Protein AF-A0A1F2QJX9-F1 (afdb_monomer_lite)

Secondary structure (DSSP, 8-state):
-------HHHHHHHHHTT-HHHHHHHHHHHHHHHHHHHHHH-HHHHHTTHHHHHHHHHHSTT-HHHHT---SSHHHHHHHHHHHHHHHHHHHH----SSPPPHHHHHHHHHTS-HHHHHHHHHHHTT--HHHHHHHH---HHHHHHHHHHHHHHHHHHHGGGG-S-HHHHHHHHHHHHHHTT--TTSPPHHHHHHHHTT-S-HHHHHHHHHHHTT-HHHHHHHHHHHHHHHHHHHSPPPPHHHHHHHHHHTTPPPPPP------HHHHHS--

Foldseek 3Di:
DPLPPDFPVNLLVCLLVVPLSSLLVCCQQQVLLLLVLCCLQPVPVVVVVLSLVLSLLVSDHVRPLNVVDPDDHDLLSLLSVVVSSLVSSLVSVDDAPPDADALVLLVVLLLVDDLLLSLLLLVVLSVDQLVRVCVQSVDDSVVSVVSNVSSLVSSCVSCPPVSPDDNSVRHSSVHVVNLLVPDDPLADDSVLLVCQVVVNDDPVSNVVLSVCCSPRVSNSNSNSVSSVSVVCSVPPHTDDPVSSQVSSVSSVRDDDDPPDPPPPPVVVVVPD

pLDDT: mean 87.44, std 11.3, range [37.97, 97.69]

Sequence (272 aa):
MTEGVFSFHRMQQACRADEPAAWRHFIKNYAPLAKQLLRHYFPEQEQRGLLAQIFREARADQARLWRSFAGTNEKEFVLHFCYFLLAQGRAARGGSPETPLTPENFWAVLQEFPPLQREMLTLIFHRYSPEELSAFLQFEPETIVAIVAQAREKLAAQLGSAAGGDLERRDHDALFAAVEKQRGEACVPDKTYVRFVDGQLTWREREEVERHLENCFYCLNRFAEFREVAHFFHVLPPADDAAVAELAAALGLPGQKPRAKKLPWWQRLLGG

Structure (mmCIF, N/CA/C/O backbone):
data_AF-A0A1F2QJX9-F1
#
_entry.id   AF-A0A1F2QJX9-F1
#
loop_
_atom_site.group_PDB
_atom_site.id
_atom_site.type_symbol
_atom_site.label_atom_id
_atom_site.label_alt_id
_atom_site.label_comp_id
_atom_site.label_asym_id
_atom_site.label_entity_id
_atom_site.label_seq_id
_atom_site.pdbx_PDB_ins_code
_atom_site.Cartn_x
_atom_site.Cartn_y
_atom_site.Cartn_z
_atom_site.occupancy
_atom_site.B_iso_or_equiv
_atom_site.auth_seq_id
_atom_site.auth_comp_id
_atom_site.auth_asym_id
_atom_site.auth_atom_id
_atom_site.pdbx_PDB_model_num
ATOM 1 N N . MET A 1 1 ? 17.948 7.324 -28.810 1.00 37.97 1 MET A N 1
ATOM 2 C CA . MET A 1 1 ? 16.482 7.180 -28.777 1.00 37.97 1 MET A CA 1
ATOM 3 C C . MET A 1 1 ? 15.979 8.225 -27.805 1.00 37.97 1 MET A C 1
ATOM 5 O O . MET A 1 1 ? 16.538 8.316 -26.721 1.00 37.97 1 MET A O 1
ATOM 9 N N . THR A 1 2 ? 15.087 9.113 -28.237 1.00 38.44 2 THR A N 1
ATOM 10 C CA . THR A 1 2 ? 14.368 10.033 -27.343 1.00 38.44 2 THR A CA 1
ATOM 11 C C . THR A 1 2 ? 13.781 9.218 -26.192 1.00 38.44 2 THR A C 1
ATOM 13 O O . THR A 1 2 ? 13.232 8.153 -26.467 1.00 38.44 2 THR A O 1
ATOM 16 N N . GLU A 1 3 ? 13.915 9.666 -24.938 1.00 49.91 3 GLU A N 1
ATOM 17 C CA . GLU A 1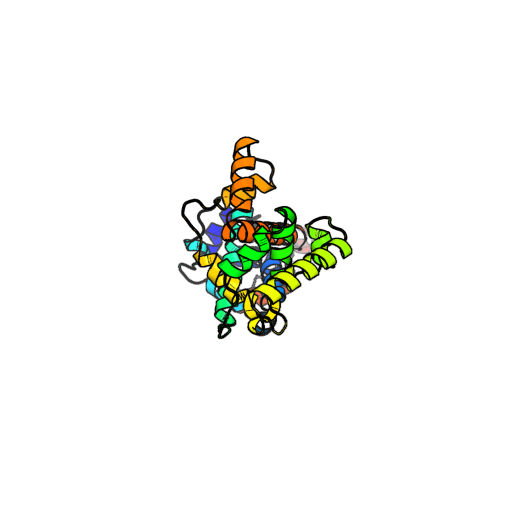 3 ? 12.980 9.233 -23.893 1.00 49.91 3 GLU A CA 1
ATOM 18 C C . GLU A 1 3 ? 11.602 9.613 -24.433 1.00 49.91 3 GLU A C 1
ATOM 20 O O . GLU A 1 3 ? 11.226 10.783 -24.451 1.00 49.91 3 GLU A O 1
ATOM 25 N N . GLY A 1 4 ? 10.925 8.657 -25.068 1.00 57.09 4 GLY A N 1
ATOM 26 C CA . GLY A 1 4 ? 9.557 8.862 -25.487 1.00 57.09 4 GLY A CA 1
ATOM 27 C C . GLY A 1 4 ? 8.787 9.137 -24.213 1.00 57.09 4 GLY A C 1
ATOM 28 O O . GLY A 1 4 ? 8.949 8.402 -23.241 1.00 57.09 4 GLY A O 1
ATOM 29 N N . VAL A 1 5 ? 7.988 10.199 -24.202 1.00 68.81 5 VAL A N 1
ATOM 30 C CA . VAL A 1 5 ? 6.986 10.367 -23.155 1.00 68.81 5 VAL A CA 1
ATOM 31 C C . VAL A 1 5 ? 6.127 9.105 -23.208 1.00 68.81 5 VAL A C 1
ATOM 33 O O . VAL A 1 5 ? 5.413 8.866 -24.188 1.00 68.81 5 VAL A O 1
ATOM 36 N N . PHE A 1 6 ? 6.293 8.229 -22.223 1.00 79.94 6 PHE A N 1
ATOM 37 C CA . PHE A 1 6 ? 5.434 7.075 -22.073 1.00 79.94 6 PHE A CA 1
ATOM 38 C C . PHE A 1 6 ? 4.169 7.571 -21.385 1.00 79.94 6 PHE A C 1
ATOM 40 O O . PHE A 1 6 ? 4.221 8.082 -20.273 1.00 79.94 6 PHE A O 1
ATOM 47 N N . SER A 1 7 ? 3.024 7.424 -22.047 1.00 87.88 7 SER A N 1
ATOM 48 C CA . SER A 1 7 ? 1.780 7.348 -21.291 1.00 87.88 7 SER A CA 1
ATOM 49 C C . SER A 1 7 ? 1.800 6.068 -20.454 1.00 87.88 7 SER A C 1
ATOM 51 O O . SER A 1 7 ? 2.437 5.086 -20.851 1.00 87.88 7 SER A O 1
ATOM 53 N N . PHE A 1 8 ? 1.068 6.047 -19.340 1.00 89.75 8 PHE A N 1
ATOM 54 C CA . PHE A 1 8 ? 0.946 4.863 -18.486 1.00 89.75 8 PHE A CA 1
ATOM 55 C C . PHE A 1 8 ? 0.612 3.588 -19.290 1.00 89.75 8 PHE A C 1
ATOM 57 O O . PHE A 1 8 ? 1.323 2.587 -19.212 1.00 89.75 8 PHE A O 1
ATOM 64 N N . HIS A 1 9 ? -0.399 3.655 -20.162 1.00 89.44 9 HIS A N 1
ATOM 65 C CA . HIS A 1 9 ? -0.801 2.521 -21.001 1.00 89.44 9 HIS A CA 1
ATOM 66 C C . HIS A 1 9 ? 0.326 2.044 -21.932 1.00 89.44 9 HIS A C 1
ATOM 68 O O . HIS A 1 9 ? 0.562 0.843 -22.074 1.00 89.44 9 HIS A O 1
ATOM 74 N N . ARG A 1 10 ? 1.067 2.978 -22.546 1.00 91.81 10 ARG A N 1
ATOM 75 C CA . ARG A 1 10 ? 2.203 2.633 -23.409 1.00 91.81 10 ARG A CA 1
ATOM 76 C C . ARG A 1 10 ? 3.340 2.007 -22.605 1.00 91.81 10 ARG A C 1
ATOM 78 O O . ARG A 1 10 ? 3.931 1.038 -23.070 1.00 91.81 10 ARG A O 1
ATOM 85 N N . MET A 1 11 ? 3.639 2.538 -21.418 1.00 93.12 11 MET A N 1
ATOM 86 C CA . MET A 1 11 ? 4.637 1.961 -20.515 1.00 93.12 11 MET A CA 1
ATOM 87 C C . MET A 1 11 ? 4.266 0.520 -20.159 1.00 93.12 11 MET A C 1
ATOM 89 O O . MET A 1 11 ? 5.107 -0.364 -20.286 1.00 93.12 11 MET A O 1
ATOM 93 N N . GLN A 1 12 ? 3.017 0.273 -19.757 1.00 91.38 12 GLN A N 1
ATOM 94 C CA . GLN A 1 12 ? 2.541 -1.058 -19.380 1.00 91.38 12 GLN A CA 1
ATOM 95 C C . GLN A 1 12 ? 2.691 -2.059 -20.532 1.00 91.38 12 GLN A C 1
ATOM 97 O O . GLN A 1 12 ? 3.227 -3.149 -20.332 1.00 91.38 12 GLN A O 1
ATOM 102 N N . GLN A 1 13 ? 2.236 -1.701 -21.737 1.00 90.88 13 GLN A N 1
ATOM 103 C CA . GLN A 1 13 ? 2.369 -2.566 -22.913 1.00 90.88 13 GLN A CA 1
ATOM 104 C C . GLN A 1 13 ? 3.837 -2.863 -23.239 1.00 90.88 13 GLN A C 1
ATOM 106 O O . GLN A 1 13 ? 4.194 -4.019 -23.451 1.00 90.88 13 GLN A O 1
ATOM 111 N N . ALA A 1 14 ? 4.697 -1.845 -23.212 1.00 92.94 14 ALA A N 1
ATOM 112 C CA . ALA A 1 14 ? 6.113 -1.991 -23.528 1.00 92.94 14 ALA A CA 1
ATOM 113 C C . ALA A 1 14 ? 6.897 -2.763 -22.445 1.00 92.94 14 ALA A C 1
ATOM 115 O O . ALA A 1 14 ? 7.787 -3.537 -22.782 1.00 92.94 14 ALA A O 1
ATOM 116 N N . CYS A 1 15 ? 6.544 -2.641 -21.157 1.00 92.94 15 CYS A N 1
ATOM 117 C CA . CYS A 1 15 ? 7.127 -3.475 -20.093 1.00 92.94 15 CYS A CA 1
ATOM 118 C C . CYS A 1 15 ? 6.756 -4.953 -20.274 1.00 92.94 15 CYS A C 1
ATOM 120 O O . CYS A 1 15 ? 7.602 -5.821 -20.083 1.00 92.94 15 CYS A O 1
ATOM 122 N N . ARG A 1 16 ? 5.516 -5.250 -20.695 1.00 91.00 16 ARG A N 1
ATOM 123 C CA . ARG A 1 16 ? 5.079 -6.624 -21.013 1.00 91.00 16 ARG A CA 1
ATOM 124 C C . ARG A 1 16 ? 5.776 -7.206 -22.242 1.00 91.00 16 ARG A C 1
ATOM 126 O O . ARG A 1 16 ? 5.955 -8.414 -22.307 1.00 91.00 16 ARG A O 1
ATOM 133 N N . ALA A 1 17 ? 6.161 -6.360 -23.194 1.00 91.75 17 ALA A N 1
ATOM 134 C CA . ALA A 1 17 ? 6.979 -6.740 -24.346 1.00 91.75 17 ALA A CA 1
ATOM 135 C C . ALA A 1 17 ? 8.490 -6.765 -24.030 1.00 91.75 17 ALA A C 1
ATOM 137 O O . ALA A 1 17 ? 9.309 -6.911 -24.934 1.00 91.75 17 ALA A O 1
ATOM 138 N N . ASP A 1 18 ? 8.851 -6.603 -22.755 1.00 92.31 18 ASP A N 1
ATOM 139 C CA . ASP A 1 18 ? 10.216 -6.574 -22.241 1.00 92.31 18 ASP A CA 1
ATOM 140 C C . ASP A 1 18 ? 11.125 -5.488 -22.854 1.00 92.31 18 ASP A C 1
ATOM 142 O O . ASP A 1 18 ? 12.336 -5.653 -23.006 1.00 92.31 18 ASP A O 1
ATOM 146 N N . GLU A 1 19 ? 10.560 -4.326 -23.196 1.00 93.06 19 GLU A N 1
ATOM 147 C CA . GLU A 1 19 ? 11.333 -3.218 -23.756 1.00 93.06 19 GLU A CA 1
ATOM 148 C C . GLU A 1 19 ? 12.214 -2.535 -22.687 1.00 93.06 19 GLU A C 1
ATOM 150 O O . GLU A 1 19 ? 11.694 -1.955 -21.724 1.00 93.06 19 GLU A O 1
ATOM 155 N N . PRO A 1 20 ? 13.552 -2.461 -22.866 1.00 93.19 20 PRO A N 1
ATOM 156 C CA . PRO A 1 20 ? 14.442 -1.887 -21.853 1.00 93.19 20 PRO A CA 1
ATOM 157 C C . PRO A 1 20 ? 14.164 -0.417 -21.517 1.00 93.19 20 PRO A C 1
ATOM 159 O O . PRO A 1 20 ? 14.372 0.016 -20.385 1.00 93.19 20 PRO A O 1
ATOM 162 N N . ALA A 1 21 ? 13.713 0.373 -22.495 1.00 92.19 21 ALA A N 1
ATOM 163 C CA . ALA A 1 21 ? 13.388 1.782 -22.280 1.00 92.19 21 ALA A CA 1
ATOM 164 C C . ALA A 1 21 ? 12.147 1.956 -21.390 1.00 92.19 21 ALA A C 1
ATOM 166 O O . ALA A 1 21 ? 12.127 2.859 -20.554 1.00 92.19 21 ALA A O 1
ATOM 167 N N . ALA A 1 22 ? 11.152 1.078 -21.536 1.00 93.88 22 ALA A N 1
ATOM 168 C CA . ALA A 1 22 ? 9.950 1.094 -20.713 1.00 93.88 22 ALA A CA 1
ATOM 169 C C . ALA A 1 22 ? 10.259 0.663 -19.278 1.00 93.88 22 ALA A C 1
ATOM 171 O O . ALA A 1 22 ? 9.836 1.339 -18.348 1.00 93.88 22 ALA A O 1
ATOM 172 N N . TRP A 1 23 ? 11.091 -0.365 -19.088 1.00 95.56 23 TRP A N 1
ATOM 173 C CA . TRP A 1 23 ? 11.549 -0.763 -17.754 1.00 95.56 23 TRP A CA 1
ATOM 174 C C . TRP A 1 23 ? 12.330 0.335 -17.035 1.00 95.56 23 TRP A C 1
ATOM 176 O O . TRP A 1 23 ? 12.116 0.562 -15.848 1.00 95.56 23 TRP A O 1
ATOM 186 N N . ARG A 1 24 ? 13.202 1.064 -17.741 1.00 95.44 24 ARG A N 1
ATOM 187 C CA . ARG A 1 24 ? 13.898 2.228 -17.166 1.00 95.44 24 ARG A CA 1
ATOM 188 C C . ARG A 1 24 ? 12.920 3.326 -16.762 1.00 95.44 24 ARG A C 1
ATOM 190 O O . ARG A 1 24 ? 13.078 3.904 -15.694 1.00 95.44 24 ARG A O 1
ATOM 197 N N . HIS A 1 25 ? 11.901 3.581 -17.582 1.00 94.94 25 HIS A N 1
ATOM 198 C CA . HIS A 1 25 ? 10.839 4.527 -17.248 1.00 94.94 25 HIS A CA 1
ATOM 199 C C . HIS A 1 25 ? 10.007 4.057 -16.042 1.00 94.94 25 HIS A C 1
ATOM 201 O O . HIS A 1 25 ? 9.715 4.848 -15.152 1.00 94.94 25 HIS A O 1
ATOM 207 N N . PHE A 1 26 ? 9.681 2.767 -15.965 1.00 96.12 26 PHE A N 1
ATOM 208 C CA . PHE A 1 26 ? 8.966 2.182 -14.835 1.00 96.12 26 PHE A CA 1
ATOM 209 C C . PHE A 1 26 ? 9.784 2.280 -13.539 1.00 96.12 26 PHE A C 1
ATOM 211 O O . PHE A 1 26 ? 9.290 2.762 -12.526 1.00 96.12 26 PHE A O 1
ATOM 218 N N . ILE A 1 27 ? 11.073 1.933 -13.579 1.00 97.12 27 ILE A N 1
ATOM 219 C CA . ILE A 1 27 ? 11.991 2.129 -12.450 1.00 97.12 27 ILE A CA 1
ATOM 220 C C . ILE A 1 27 ? 12.007 3.599 -12.023 1.00 97.12 27 ILE A C 1
ATOM 222 O O . ILE A 1 27 ? 11.808 3.897 -10.849 1.00 97.12 27 ILE A O 1
ATOM 226 N N . LYS A 1 28 ? 12.191 4.518 -12.975 1.00 96.50 28 LYS A N 1
ATOM 227 C CA . LYS A 1 28 ? 12.290 5.954 -12.702 1.00 96.50 28 LYS A CA 1
ATOM 228 C C . LYS A 1 28 ? 11.086 6.490 -11.930 1.00 96.50 28 LYS A C 1
ATOM 230 O O . LYS A 1 28 ? 11.273 7.241 -10.982 1.00 96.50 28 LYS A O 1
ATOM 235 N N . ASN A 1 29 ? 9.873 6.091 -12.300 1.00 95.62 29 ASN A N 1
ATOM 236 C CA . ASN A 1 29 ? 8.661 6.673 -11.721 1.00 95.62 29 ASN A CA 1
ATOM 237 C C . ASN A 1 29 ? 8.080 5.876 -10.541 1.00 95.62 29 ASN A C 1
ATOM 239 O O . ASN A 1 29 ? 7.419 6.463 -9.695 1.00 95.62 29 ASN A O 1
ATOM 243 N N . TYR A 1 30 ? 8.336 4.566 -10.441 1.00 96.62 30 TYR A N 1
ATOM 244 C CA . TYR A 1 30 ? 7.679 3.708 -9.441 1.00 96.62 30 TYR A CA 1
ATOM 245 C C . TYR A 1 30 ? 8.635 3.129 -8.391 1.00 96.62 30 TYR A C 1
ATOM 247 O O . TYR A 1 30 ? 8.190 2.744 -7.308 1.00 96.62 30 TYR A O 1
ATOM 255 N N . ALA A 1 31 ? 9.949 3.089 -8.649 1.00 97.06 31 ALA A N 1
ATOM 256 C CA . ALA A 1 31 ? 10.914 2.637 -7.645 1.00 97.06 31 ALA A CA 1
ATOM 257 C C . ALA A 1 31 ? 10.988 3.539 -6.398 1.00 97.06 31 ALA A C 1
ATOM 259 O O . ALA A 1 31 ? 11.156 2.972 -5.320 1.00 97.06 31 ALA A O 1
ATOM 260 N N . PRO A 1 32 ? 10.836 4.883 -6.471 1.00 97.56 32 PRO A N 1
ATOM 261 C CA . PRO A 1 32 ? 10.808 5.726 -5.272 1.00 97.56 32 PRO A CA 1
ATOM 262 C C . PRO A 1 32 ? 9.696 5.329 -4.300 1.00 97.56 32 PRO A C 1
ATOM 264 O O . PRO A 1 32 ? 9.972 5.084 -3.127 1.00 97.56 32 PRO A O 1
ATOM 267 N N . LEU A 1 33 ? 8.466 5.170 -4.804 1.00 96.25 33 LEU A N 1
ATOM 268 C CA . LEU A 1 33 ? 7.329 4.700 -4.012 1.00 96.25 33 LEU A CA 1
ATOM 269 C C . LEU A 1 33 ? 7.591 3.305 -3.440 1.00 96.25 33 LEU A C 1
ATOM 271 O O . LEU A 1 33 ? 7.413 3.084 -2.245 1.00 96.25 33 LEU A O 1
ATOM 275 N N . ALA A 1 34 ? 8.063 2.371 -4.273 1.00 97.00 34 ALA A N 1
ATOM 276 C CA . ALA A 1 34 ? 8.364 1.021 -3.812 1.00 97.00 34 ALA A CA 1
ATOM 277 C C . ALA A 1 34 ? 9.403 1.020 -2.688 1.00 97.00 34 ALA A C 1
ATOM 279 O O . ALA A 1 34 ? 9.223 0.363 -1.669 1.00 97.00 34 ALA A O 1
ATOM 280 N N . LYS A 1 35 ? 10.473 1.797 -2.847 1.00 96.69 35 LYS A N 1
ATOM 281 C CA . LYS A 1 35 ? 11.536 1.926 -1.855 1.00 96.69 35 LYS A CA 1
ATOM 282 C C . LYS A 1 35 ? 11.029 2.547 -0.554 1.00 96.69 35 LYS A C 1
ATOM 284 O O . LYS A 1 35 ? 11.381 2.046 0.509 1.00 96.69 35 LYS A O 1
ATOM 289 N N . GLN A 1 36 ? 10.187 3.579 -0.630 1.00 95.25 36 GLN A N 1
ATOM 290 C CA . GLN A 1 36 ? 9.565 4.204 0.540 1.00 95.25 36 GLN A CA 1
ATOM 291 C C . GLN A 1 36 ? 8.731 3.192 1.337 1.00 95.25 36 GLN A C 1
ATOM 293 O O . GLN A 1 36 ? 8.981 2.990 2.523 1.00 95.25 36 GLN A O 1
ATOM 298 N N . LEU A 1 37 ? 7.811 2.485 0.673 1.00 94.25 37 LEU A N 1
ATOM 299 C CA . LEU A 1 37 ? 6.938 1.506 1.331 1.00 94.25 37 LEU A CA 1
ATOM 300 C C . LEU A 1 37 ? 7.724 0.315 1.891 1.00 94.25 37 LEU A C 1
ATOM 302 O O . LEU A 1 37 ? 7.461 -0.143 2.999 1.00 94.25 37 LEU A O 1
ATOM 306 N N . LEU A 1 38 ? 8.720 -0.188 1.157 1.00 95.12 38 LEU A N 1
ATOM 307 C CA . LEU A 1 38 ? 9.541 -1.304 1.630 1.00 95.12 38 LEU A CA 1
ATOM 308 C C . LEU A 1 38 ? 10.404 -0.916 2.833 1.00 95.12 38 LEU A C 1
ATOM 310 O O . LEU A 1 38 ? 10.563 -1.734 3.730 1.00 95.12 38 LEU A O 1
ATOM 314 N N . ARG A 1 39 ? 10.924 0.313 2.899 1.00 94.69 39 ARG A N 1
ATOM 315 C CA . ARG A 1 39 ? 11.654 0.800 4.081 1.00 94.69 39 ARG A CA 1
ATOM 316 C C . ARG A 1 39 ? 10.758 0.929 5.302 1.00 94.69 39 ARG A C 1
ATOM 318 O O . ARG A 1 39 ? 11.203 0.613 6.399 1.00 94.69 39 ARG A O 1
ATOM 325 N N . HIS A 1 40 ? 9.517 1.356 5.096 1.00 92.31 40 HIS A N 1
ATOM 326 C CA . HIS A 1 40 ? 8.530 1.501 6.159 1.00 92.31 40 HIS A CA 1
ATOM 327 C C . HIS A 1 40 ? 8.075 0.143 6.705 1.00 92.31 40 HIS A C 1
ATOM 329 O O . HIS A 1 40 ? 8.243 -0.180 7.882 1.00 92.31 40 HIS A O 1
ATOM 335 N N . TYR A 1 41 ? 7.566 -0.718 5.825 1.00 89.94 41 TYR A N 1
ATOM 336 C CA . TYR A 1 41 ? 6.952 -1.975 6.239 1.00 89.94 41 TYR A CA 1
ATOM 337 C C . TYR A 1 41 ? 7.948 -3.125 6.405 1.00 89.94 41 TYR A C 1
ATOM 339 O O . TYR A 1 41 ? 7.714 -3.999 7.247 1.00 89.94 41 TYR A O 1
ATOM 347 N N . PHE A 1 42 ? 9.050 -3.136 5.643 1.00 92.12 42 PHE A N 1
ATOM 348 C CA . PHE A 1 42 ? 10.017 -4.241 5.515 1.00 92.12 42 PHE A CA 1
ATOM 349 C C . PHE A 1 42 ? 11.496 -3.800 5.548 1.00 92.12 42 PHE A C 1
ATOM 351 O O . PHE A 1 42 ? 12.268 -4.219 4.681 1.00 92.12 42 PHE A O 1
ATOM 358 N N . PRO A 1 43 ? 11.932 -2.997 6.542 1.00 93.00 43 PRO A N 1
ATOM 359 C CA . PRO A 1 43 ? 13.256 -2.364 6.534 1.00 93.00 43 PRO A CA 1
ATOM 360 C C . PRO A 1 43 ? 14.413 -3.364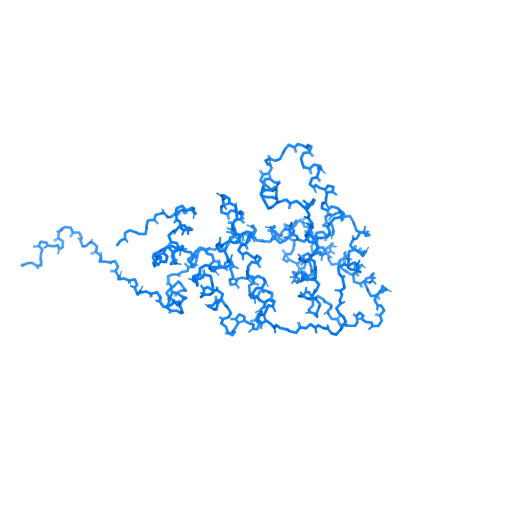 6.416 1.00 93.00 43 PRO A C 1
ATOM 362 O O . PRO A 1 43 ? 15.338 -3.160 5.635 1.00 93.00 43 PRO A O 1
ATOM 365 N N . GLU A 1 44 ? 14.355 -4.482 7.144 1.00 92.44 44 GLU A N 1
ATOM 366 C CA . GLU A 1 44 ? 15.397 -5.515 7.091 1.00 92.44 44 GLU A CA 1
ATOM 367 C C . GLU A 1 44 ? 15.465 -6.208 5.724 1.00 92.44 44 GLU A C 1
ATOM 369 O O . GLU A 1 44 ? 16.544 -6.543 5.238 1.00 92.44 44 GLU A O 1
ATOM 374 N N . GLN A 1 45 ? 14.313 -6.441 5.092 1.00 95.06 45 GLN A N 1
ATOM 375 C CA . GLN A 1 45 ? 14.243 -7.076 3.780 1.00 95.06 45 GLN A CA 1
ATOM 376 C C . GLN A 1 45 ? 14.682 -6.098 2.681 1.00 95.06 45 GLN A C 1
ATOM 378 O O . GLN A 1 45 ? 15.387 -6.499 1.755 1.00 95.06 45 GLN A O 1
ATOM 383 N N . GLU A 1 46 ? 14.325 -4.814 2.790 1.00 95.50 46 GLU A N 1
ATOM 384 C CA . GLU A 1 46 ? 14.791 -3.769 1.870 1.00 95.50 46 GLU A CA 1
ATOM 385 C C . GLU A 1 46 ? 16.319 -3.670 1.879 1.00 95.50 46 GLU A C 1
ATOM 387 O O . GLU A 1 46 ? 16.926 -3.731 0.808 1.00 95.50 46 GLU A O 1
ATOM 392 N N . GLN A 1 47 ? 16.942 -3.683 3.063 1.00 94.25 47 GLN A N 1
ATOM 393 C CA . GLN A 1 47 ? 18.403 -3.713 3.218 1.00 94.25 47 GLN A CA 1
ATOM 394 C C . GLN A 1 47 ? 19.054 -4.955 2.588 1.00 94.25 47 GLN A C 1
ATOM 396 O O . GLN A 1 47 ? 20.186 -4.889 2.114 1.00 94.25 47 GLN A O 1
ATOM 401 N N . ARG A 1 48 ? 18.341 -6.088 2.541 1.00 94.94 48 ARG A N 1
ATOM 402 C CA . ARG A 1 48 ? 18.789 -7.332 1.885 1.00 94.94 48 ARG A CA 1
ATOM 403 C C . ARG A 1 48 ? 18.528 -7.358 0.373 1.00 94.94 48 ARG A C 1
ATOM 405 O O . ARG A 1 48 ? 18.759 -8.383 -0.265 1.00 94.94 48 ARG A O 1
ATOM 412 N N . GLY A 1 49 ? 18.063 -6.256 -0.217 1.00 95.38 49 GLY A N 1
ATOM 413 C CA . GLY A 1 49 ? 17.868 -6.130 -1.663 1.00 95.38 49 GLY A CA 1
ATOM 414 C C . GLY A 1 49 ? 16.485 -6.553 -2.168 1.00 95.38 49 GLY A C 1
ATOM 415 O O . GLY A 1 49 ? 16.339 -6.852 -3.358 1.00 95.38 49 GLY A O 1
ATOM 416 N N . LEU A 1 50 ? 15.458 -6.549 -1.305 1.00 96.81 50 LEU A N 1
ATOM 417 C CA . LEU A 1 50 ? 14.084 -6.915 -1.680 1.00 96.81 50 LEU A CA 1
ATOM 418 C C . LEU A 1 50 ? 13.547 -6.093 -2.864 1.00 96.81 50 LEU A C 1
ATOM 420 O O . LEU A 1 50 ? 12.857 -6.638 -3.722 1.00 96.81 50 LEU A O 1
ATOM 424 N N . LEU A 1 51 ? 13.910 -4.810 -2.976 1.00 97.69 51 LEU A N 1
ATOM 425 C CA . LEU A 1 51 ? 13.489 -3.965 -4.100 1.00 97.69 51 LEU A CA 1
ATOM 426 C C . LEU A 1 51 ? 13.905 -4.565 -5.456 1.00 97.69 51 LEU A C 1
ATOM 428 O O . LEU A 1 51 ? 13.080 -4.716 -6.356 1.00 97.69 51 LEU A O 1
ATOM 432 N N . ALA A 1 52 ? 15.172 -4.962 -5.597 1.00 97.12 52 ALA A N 1
ATOM 433 C CA . ALA A 1 52 ? 15.676 -5.559 -6.831 1.00 97.12 52 ALA A CA 1
ATOM 434 C C . ALA A 1 52 ? 15.066 -6.940 -7.099 1.00 97.12 52 ALA A C 1
ATOM 436 O O . ALA A 1 52 ? 14.844 -7.304 -8.253 1.00 97.12 52 ALA A O 1
ATOM 437 N N . GLN A 1 53 ? 14.778 -7.717 -6.053 1.00 96.31 53 GLN A N 1
ATOM 438 C CA . GLN A 1 53 ? 14.048 -8.975 -6.196 1.00 96.31 53 GLN A CA 1
ATOM 439 C C . GLN A 1 53 ? 12.639 -8.748 -6.758 1.00 96.31 53 GLN A C 1
ATOM 441 O O . GLN A 1 53 ? 12.288 -9.344 -7.772 1.00 96.31 53 GLN A O 1
ATOM 446 N N . ILE A 1 54 ? 11.869 -7.841 -6.160 1.00 96.69 54 ILE A N 1
ATOM 447 C CA . ILE A 1 54 ? 10.501 -7.522 -6.579 1.00 96.69 54 ILE A CA 1
ATOM 448 C C . ILE A 1 54 ? 10.456 -7.064 -8.036 1.00 96.69 54 ILE A C 1
ATOM 450 O O . ILE A 1 54 ? 9.601 -7.510 -8.797 1.00 96.69 54 ILE A O 1
ATOM 454 N N . PHE A 1 55 ? 11.377 -6.194 -8.456 1.00 97.12 55 PHE A N 1
ATOM 455 C CA . PHE A 1 55 ? 11.413 -5.727 -9.843 1.00 97.12 55 PHE A CA 1
ATOM 456 C C . PHE A 1 55 ? 11.835 -6.829 -10.830 1.00 97.12 55 PHE A C 1
ATOM 458 O O . PHE A 1 55 ? 11.338 -6.851 -11.957 1.00 97.12 55 PHE A O 1
ATOM 465 N N . ARG A 1 56 ? 12.686 -7.783 -10.422 1.00 95.06 56 ARG A N 1
ATOM 466 C CA . ARG A 1 56 ? 12.961 -8.991 -11.224 1.00 95.06 56 ARG A CA 1
ATOM 467 C C . ARG A 1 56 ? 11.717 -9.864 -11.366 1.00 95.06 56 ARG A C 1
ATOM 469 O O . ARG A 1 56 ? 11.419 -10.313 -12.467 1.00 95.06 56 ARG A O 1
ATOM 476 N N . GLU A 1 57 ? 10.965 -10.058 -10.288 1.00 93.75 57 GLU A N 1
ATOM 477 C CA . GLU A 1 57 ? 9.709 -10.813 -10.320 1.00 93.75 57 GLU A CA 1
ATOM 478 C C . GLU A 1 57 ? 8.622 -10.108 -11.137 1.00 93.75 57 GLU A C 1
ATOM 480 O O . GLU A 1 57 ? 7.870 -10.765 -11.849 1.00 93.75 57 GLU A O 1
ATOM 485 N N . ALA A 1 58 ? 8.563 -8.774 -11.097 1.00 94.25 58 ALA A N 1
ATOM 486 C CA . ALA A 1 58 ? 7.683 -7.981 -11.950 1.00 94.25 58 ALA A CA 1
ATOM 487 C C . ALA A 1 58 ? 8.040 -8.115 -13.440 1.00 94.25 58 ALA A C 1
ATOM 489 O O . ALA A 1 58 ? 7.156 -8.006 -14.287 1.00 94.25 58 ALA A O 1
ATOM 490 N N . ARG A 1 59 ? 9.319 -8.338 -13.767 1.00 93.75 59 ARG A N 1
ATOM 491 C CA . ARG A 1 59 ? 9.813 -8.522 -15.140 1.00 93.75 59 ARG A CA 1
ATOM 492 C C . ARG A 1 59 ? 9.685 -9.952 -15.661 1.00 93.75 59 ARG A C 1
ATOM 494 O O . ARG A 1 59 ? 9.745 -10.151 -16.870 1.00 93.75 59 ARG A O 1
ATOM 501 N N . ALA A 1 60 ? 9.512 -10.934 -14.780 1.00 89.38 60 ALA A N 1
ATOM 502 C CA . ALA A 1 60 ? 9.359 -12.327 -15.181 1.00 89.38 60 ALA A CA 1
ATOM 503 C C . ALA A 1 60 ? 8.194 -12.512 -16.171 1.00 89.38 60 ALA A C 1
ATOM 505 O O . ALA A 1 60 ? 7.203 -11.773 -16.136 1.00 89.38 60 ALA A O 1
ATOM 506 N N . ASP A 1 61 ? 8.303 -13.517 -17.045 1.00 76.25 61 ASP A N 1
ATOM 507 C CA . ASP A 1 61 ? 7.218 -13.840 -17.969 1.00 76.25 61 ASP A CA 1
ATOM 508 C C . ASP A 1 61 ? 5.920 -14.107 -17.192 1.00 76.25 61 ASP A C 1
ATOM 510 O O . ASP A 1 61 ? 5.916 -14.744 -16.137 1.00 76.25 61 ASP A O 1
ATOM 514 N N . GLN A 1 62 ? 4.819 -13.554 -17.696 1.00 73.44 62 GLN A N 1
ATOM 515 C CA . GLN A 1 62 ? 3.504 -13.593 -17.052 1.00 73.44 62 GLN A CA 1
ATOM 516 C C . GLN A 1 62 ? 3.487 -13.144 -15.579 1.00 73.44 62 GLN A C 1
ATOM 518 O O . GLN A 1 62 ? 2.660 -13.629 -14.796 1.00 73.44 62 GLN A O 1
ATOM 523 N N . ALA A 1 63 ? 4.362 -12.207 -15.189 1.00 82.75 63 ALA A N 1
ATOM 524 C CA . ALA A 1 63 ? 4.425 -11.720 -13.817 1.00 82.75 63 ALA A CA 1
ATOM 525 C C . ALA A 1 63 ? 3.039 -11.353 -13.272 1.00 82.75 63 ALA A C 1
ATOM 527 O O . ALA A 1 63 ? 2.227 -10.686 -13.931 1.00 82.75 63 ALA A O 1
ATOM 528 N N . ARG A 1 64 ? 2.789 -11.766 -12.021 1.00 87.62 64 ARG A N 1
ATOM 529 C CA . ARG A 1 64 ? 1.507 -11.555 -11.335 1.00 87.62 64 ARG A CA 1
ATOM 530 C C . ARG A 1 64 ? 1.079 -10.092 -11.395 1.00 87.62 64 ARG A C 1
ATOM 532 O O . ARG A 1 64 ? -0.087 -9.847 -11.679 1.00 87.62 64 ARG A O 1
ATOM 539 N N . LEU A 1 65 ? 2.021 -9.159 -11.211 1.00 92.75 65 LEU A N 1
ATOM 540 C CA . LEU A 1 65 ? 1.787 -7.715 -11.295 1.00 92.75 65 LEU A CA 1
ATOM 541 C C . LEU A 1 65 ? 0.969 -7.341 -12.537 1.00 92.75 65 LEU A C 1
ATOM 543 O O . LEU A 1 65 ? -0.049 -6.666 -12.427 1.00 92.75 65 LEU A O 1
ATOM 547 N N . TRP A 1 66 ? 1.378 -7.816 -13.711 1.00 91.25 66 TRP A N 1
ATOM 548 C CA . TRP A 1 66 ? 0.711 -7.481 -14.962 1.00 91.25 66 TRP A CA 1
ATOM 549 C C . TRP A 1 66 ? -0.555 -8.303 -15.167 1.00 91.25 66 TRP A C 1
ATOM 551 O O . TRP A 1 66 ? -1.580 -7.759 -15.572 1.00 91.25 66 TRP A O 1
ATOM 561 N N . ARG A 1 67 ? -0.508 -9.607 -14.886 1.00 89.00 67 ARG A N 1
ATOM 562 C CA . ARG A 1 67 ? -1.629 -10.514 -15.158 1.00 89.00 67 ARG A CA 1
ATOM 563 C C . ARG A 1 67 ? -2.879 -10.172 -14.348 1.00 89.00 67 ARG A C 1
ATOM 565 O O . ARG A 1 67 ? -3.977 -10.302 -14.873 1.00 89.00 67 ARG A O 1
ATOM 572 N N . SER A 1 68 ? -2.728 -9.767 -13.086 1.00 87.88 68 SER A N 1
ATOM 573 C CA . SER A 1 68 ? -3.874 -9.482 -12.212 1.00 87.88 68 SER A CA 1
ATOM 574 C C . SER A 1 68 ? -4.342 -8.028 -12.241 1.00 87.88 68 SER A C 1
ATOM 576 O O . SER A 1 68 ? -5.317 -7.712 -11.566 1.00 87.88 68 SER A O 1
ATOM 578 N N . PHE A 1 69 ? -3.681 -7.144 -12.994 1.00 90.44 69 PHE A N 1
ATOM 579 C CA . PHE A 1 69 ? -4.133 -5.763 -13.142 1.00 90.44 69 PHE A CA 1
ATOM 580 C C . PHE A 1 69 ? -5.219 -5.661 -14.220 1.00 90.44 69 PHE A C 1
ATOM 582 O O . PHE A 1 69 ? -4.961 -5.947 -15.390 1.00 90.44 69 PHE A O 1
ATOM 589 N N . ALA A 1 70 ? -6.415 -5.227 -13.819 1.00 85.94 70 ALA A N 1
ATOM 590 C CA . ALA A 1 70 ? -7.573 -5.029 -14.698 1.00 85.94 70 ALA A CA 1
ATOM 591 C C . ALA A 1 70 ? -7.994 -3.551 -14.834 1.00 85.94 70 ALA A C 1
ATOM 593 O O . ALA A 1 70 ? -9.007 -3.261 -15.468 1.00 85.94 70 ALA A O 1
ATOM 594 N N . GLY A 1 71 ? -7.251 -2.633 -14.211 1.00 86.06 71 GLY A N 1
ATOM 595 C CA . GLY A 1 71 ? -7.563 -1.208 -14.224 1.00 86.06 71 GLY A CA 1
ATOM 596 C C . GLY A 1 71 ? -7.185 -0.510 -15.529 1.00 86.06 71 GLY A C 1
ATOM 597 O O . GLY A 1 71 ? -6.512 -1.078 -16.394 1.00 86.06 71 GLY A O 1
ATOM 598 N N . THR A 1 72 ? -7.610 0.746 -15.669 1.00 86.38 72 THR A N 1
ATOM 599 C CA . THR A 1 72 ? -7.440 1.520 -16.917 1.00 86.38 72 THR A CA 1
ATOM 600 C C . THR A 1 72 ? -6.623 2.799 -16.763 1.00 86.38 72 THR A C 1
ATOM 602 O O . THR A 1 72 ? -6.357 3.472 -17.759 1.00 86.38 72 THR A O 1
ATOM 605 N N . ASN A 1 73 ? -6.225 3.165 -15.545 1.00 88.88 73 ASN A N 1
ATOM 606 C CA . ASN A 1 73 ? -5.456 4.380 -15.280 1.00 88.88 73 ASN A CA 1
ATOM 607 C C . ASN A 1 73 ? -4.305 4.140 -14.294 1.00 88.88 73 ASN A C 1
ATOM 609 O O . ASN A 1 73 ? -4.207 3.093 -13.655 1.00 88.88 73 ASN A O 1
ATOM 613 N N . GLU A 1 74 ? -3.431 5.140 -14.193 1.00 91.94 74 GLU A N 1
ATOM 614 C CA . GLU A 1 74 ? -2.233 5.076 -13.362 1.00 91.94 74 GLU A CA 1
ATOM 615 C C . GLU A 1 74 ? -2.556 4.993 -11.869 1.00 91.94 74 GLU A C 1
ATOM 617 O O . GLU A 1 74 ? -1.939 4.194 -11.181 1.00 91.94 74 GLU A O 1
ATOM 622 N N . LYS A 1 75 ? -3.552 5.726 -11.356 1.00 89.81 75 LYS A N 1
ATOM 623 C CA . LYS A 1 75 ? -3.904 5.683 -9.925 1.00 89.81 75 LYS A CA 1
ATOM 624 C C . LYS A 1 75 ? -4.355 4.287 -9.488 1.00 89.81 75 LYS A C 1
ATOM 626 O O . LYS A 1 75 ? -3.908 3.792 -8.456 1.00 89.81 75 LYS A O 1
ATOM 631 N N . GLU A 1 76 ? -5.184 3.629 -10.298 1.00 90.88 76 GLU A N 1
ATOM 632 C CA . GLU A 1 76 ? -5.583 2.233 -10.075 1.00 90.88 76 GLU A CA 1
ATOM 633 C C . GLU A 1 76 ? -4.374 1.293 -10.106 1.00 90.88 76 GLU A C 1
ATOM 635 O O . GLU A 1 76 ? -4.279 0.362 -9.305 1.00 90.88 76 GLU A O 1
ATOM 640 N N . PHE A 1 77 ? -3.432 1.533 -11.020 1.00 92.50 77 PHE A N 1
ATOM 641 C CA . PHE A 1 77 ? -2.216 0.735 -11.104 1.00 92.50 77 PHE A CA 1
ATOM 642 C C . PHE A 1 77 ? -1.282 0.950 -9.918 1.00 92.50 77 PHE A C 1
ATOM 644 O O . PHE A 1 77 ? -0.731 -0.024 -9.420 1.00 92.50 77 PHE A O 1
ATOM 651 N N . VAL A 1 78 ? -1.102 2.187 -9.458 1.00 92.69 78 VAL A N 1
ATOM 652 C CA . VAL A 1 78 ? -0.274 2.502 -8.292 1.00 92.69 78 VAL A CA 1
ATOM 653 C C . VAL A 1 78 ? -0.823 1.761 -7.074 1.00 92.69 78 VAL A C 1
ATOM 655 O O . VAL A 1 78 ? -0.066 1.068 -6.399 1.00 92.69 78 VAL A O 1
ATOM 658 N N . LEU A 1 79 ? -2.142 1.807 -6.858 1.00 89.62 79 LEU A N 1
ATOM 659 C CA . LEU A 1 79 ? -2.798 1.050 -5.796 1.00 89.62 79 LEU A CA 1
ATOM 660 C C . LEU A 1 79 ? -2.505 -0.454 -5.932 1.00 89.62 79 LEU A C 1
ATOM 662 O O . LEU A 1 79 ? -1.973 -1.074 -5.016 1.00 89.62 79 LEU A O 1
ATOM 666 N N . HIS A 1 80 ? -2.750 -1.034 -7.110 1.00 91.25 80 HIS A N 1
ATOM 667 C CA . HIS A 1 80 ? -2.449 -2.440 -7.409 1.00 91.25 80 HIS A CA 1
ATOM 668 C C . HIS A 1 80 ? -0.973 -2.820 -7.195 1.00 91.25 80 HIS A C 1
ATOM 670 O O . HIS A 1 80 ? -0.669 -3.892 -6.665 1.00 91.25 80 HIS A O 1
ATOM 676 N N . PHE A 1 81 ? -0.051 -1.945 -7.593 1.00 93.88 81 PHE A N 1
ATOM 677 C CA . PHE A 1 81 ? 1.384 -2.126 -7.427 1.00 93.88 81 PHE A CA 1
ATOM 678 C C . PHE A 1 81 ? 1.756 -2.170 -5.946 1.00 93.88 81 PHE A C 1
ATOM 680 O O . PHE A 1 81 ? 2.502 -3.058 -5.547 1.00 93.88 81 PHE A O 1
ATOM 687 N N . CYS A 1 82 ? 1.174 -1.312 -5.110 1.00 92.19 82 CYS A N 1
ATOM 688 C CA . CYS A 1 82 ? 1.385 -1.339 -3.664 1.00 92.19 82 CYS A CA 1
ATOM 689 C C . CYS A 1 82 ? 0.985 -2.676 -3.036 1.00 92.19 82 CYS A C 1
ATOM 691 O O . CYS A 1 82 ? 1.761 -3.237 -2.267 1.00 92.19 82 CYS A O 1
ATOM 693 N N . TYR A 1 83 ? -0.130 -3.284 -3.445 1.00 88.25 83 TYR A N 1
ATOM 694 C CA . TYR A 1 83 ? -0.481 -4.631 -2.964 1.00 88.25 83 TYR A CA 1
ATOM 695 C C . TYR A 1 83 ? 0.492 -5.700 -3.398 1.00 88.25 83 TYR A C 1
ATOM 697 O O . TYR A 1 83 ? 0.813 -6.601 -2.622 1.00 88.25 83 TYR A O 1
ATOM 705 N N . PHE A 1 84 ? 0.959 -5.607 -4.639 1.00 92.12 84 PHE A N 1
ATOM 706 C CA . PHE A 1 84 ? 2.010 -6.484 -5.108 1.00 92.12 84 PHE A CA 1
ATOM 707 C C . PHE A 1 84 ? 3.262 -6.332 -4.229 1.00 92.12 84 PHE A C 1
ATOM 709 O O . PHE A 1 84 ? 3.771 -7.340 -3.750 1.00 92.12 84 PHE A O 1
ATOM 716 N N . LEU A 1 85 ? 3.695 -5.106 -3.922 1.00 93.50 85 LEU A N 1
ATOM 717 C CA . LEU A 1 85 ? 4.839 -4.840 -3.044 1.00 93.50 85 LEU A CA 1
ATOM 718 C C . LEU A 1 85 ? 4.652 -5.410 -1.633 1.00 93.50 85 LEU A C 1
ATOM 720 O O . LEU A 1 85 ? 5.520 -6.136 -1.148 1.00 93.50 85 LEU A O 1
ATOM 724 N N . LEU A 1 86 ? 3.524 -5.113 -0.983 1.00 89.31 86 LEU A N 1
ATOM 725 C CA . LEU A 1 86 ? 3.258 -5.548 0.389 1.00 89.31 86 LEU A CA 1
ATOM 726 C C . LEU A 1 86 ? 3.133 -7.072 0.489 1.00 89.31 86 LEU A C 1
ATOM 728 O O . LEU A 1 86 ? 3.637 -7.675 1.436 1.00 89.31 86 LEU A O 1
ATOM 732 N N . ALA A 1 87 ? 2.515 -7.720 -0.503 1.00 88.44 87 ALA A N 1
ATOM 733 C CA . ALA A 1 87 ? 2.450 -9.176 -0.564 1.00 88.44 87 ALA A CA 1
ATOM 734 C C . ALA A 1 87 ? 3.846 -9.807 -0.690 1.00 88.44 87 ALA A C 1
ATOM 736 O O . ALA A 1 87 ? 4.125 -10.795 -0.010 1.00 88.44 87 ALA A O 1
ATOM 737 N N . GLN A 1 88 ? 4.724 -9.221 -1.510 1.00 91.38 88 GLN A N 1
ATOM 738 C CA . GLN A 1 88 ? 6.101 -9.692 -1.661 1.00 91.38 88 GLN A CA 1
ATOM 739 C C . GLN A 1 88 ? 6.938 -9.459 -0.403 1.00 91.38 88 GLN A C 1
ATOM 741 O O . GLN A 1 88 ? 7.679 -10.345 0.015 1.00 91.38 88 GLN A O 1
ATOM 746 N N . GLY A 1 89 ? 6.779 -8.306 0.249 1.00 91.44 89 GLY A N 1
ATOM 747 C CA . GLY A 1 89 ? 7.445 -8.017 1.518 1.00 91.44 89 GLY A CA 1
ATOM 748 C C . GLY A 1 89 ? 7.063 -8.997 2.625 1.00 91.44 89 GLY A C 1
ATOM 749 O O . GLY A 1 89 ? 7.949 -9.553 3.278 1.00 91.44 89 GLY A O 1
ATOM 750 N N . ARG A 1 90 ? 5.765 -9.296 2.777 1.00 88.50 90 ARG A N 1
ATOM 751 C CA . ARG A 1 90 ? 5.277 -10.303 3.737 1.00 88.50 90 ARG A CA 1
ATOM 752 C C . ARG A 1 90 ? 5.840 -11.692 3.439 1.00 88.50 90 ARG A C 1
ATOM 754 O O . ARG A 1 90 ? 6.316 -12.368 4.348 1.00 88.50 90 ARG A O 1
ATOM 761 N N . ALA A 1 91 ? 5.831 -12.100 2.168 1.00 88.38 91 ALA A N 1
ATOM 762 C CA . ALA A 1 91 ? 6.395 -13.382 1.750 1.00 88.38 91 ALA A CA 1
ATOM 763 C C . ALA A 1 91 ? 7.908 -13.474 2.028 1.00 88.38 91 ALA A C 1
ATOM 765 O O . ALA A 1 91 ? 8.381 -14.514 2.479 1.00 88.38 91 ALA A O 1
ATOM 766 N N . ALA A 1 92 ? 8.655 -12.387 1.808 1.00 90.75 92 ALA A N 1
ATOM 767 C CA . ALA A 1 92 ? 10.100 -12.331 2.024 1.00 90.75 92 ALA A CA 1
ATOM 768 C C . ALA A 1 92 ? 10.504 -12.279 3.506 1.00 90.75 92 ALA A C 1
ATOM 770 O O . ALA A 1 92 ? 11.553 -12.811 3.871 1.00 90.75 92 ALA A O 1
ATOM 771 N N . ARG A 1 93 ? 9.706 -11.632 4.367 1.00 87.69 93 ARG A N 1
ATOM 772 C CA . ARG A 1 93 ? 9.935 -11.637 5.820 1.00 87.69 93 ARG A CA 1
ATOM 773 C C . ARG A 1 93 ? 9.742 -13.036 6.400 1.00 87.69 93 ARG A C 1
ATOM 775 O O . ARG A 1 93 ? 10.592 -13.491 7.162 1.00 87.69 93 ARG A O 1
ATOM 782 N N . GLY A 1 94 ? 8.662 -13.708 5.999 1.00 80.31 94 GLY A N 1
ATOM 783 C CA . GLY A 1 94 ? 8.286 -15.015 6.525 1.00 80.31 94 GLY A CA 1
ATOM 784 C C . GLY A 1 94 ? 7.910 -14.985 8.011 1.00 80.31 94 GLY A C 1
ATOM 785 O O . GLY A 1 94 ? 8.056 -13.978 8.701 1.00 80.31 94 GLY A O 1
ATOM 786 N N . GLY A 1 95 ? 7.421 -16.121 8.506 1.00 74.94 95 GLY A N 1
ATOM 787 C CA . GLY A 1 95 ? 6.988 -16.266 9.894 1.00 74.94 95 GLY A CA 1
ATOM 788 C C . GLY A 1 95 ? 5.594 -15.696 10.164 1.00 74.94 95 GLY A C 1
ATOM 789 O O . GLY A 1 95 ? 5.114 -14.779 9.504 1.00 74.94 95 GLY A O 1
ATOM 790 N N . SER A 1 96 ? 4.931 -16.288 11.149 1.00 74.06 96 SER A N 1
ATOM 791 C CA . SER A 1 96 ? 3.714 -15.767 11.762 1.00 74.06 96 SER A CA 1
ATOM 792 C C . SER A 1 96 ? 3.951 -15.804 13.266 1.00 74.06 96 SER A C 1
ATOM 794 O O . SER A 1 96 ? 4.542 -16.783 13.735 1.00 74.06 96 SER A O 1
ATOM 796 N N . PRO A 1 97 ? 3.519 -14.791 14.032 1.00 76.50 97 PRO A N 1
ATOM 797 C CA . PRO A 1 97 ? 3.476 -14.935 15.479 1.00 76.50 97 PRO A CA 1
ATOM 798 C C . PRO A 1 97 ? 2.612 -16.156 15.826 1.00 76.50 97 PRO A C 1
ATOM 800 O O . PRO A 1 97 ? 1.693 -16.507 15.079 1.00 76.50 97 PRO A O 1
ATOM 803 N N . GLU A 1 98 ? 2.920 -16.816 16.944 1.00 73.38 98 GLU A N 1
ATOM 804 C CA . GLU A 1 98 ? 2.194 -18.017 17.381 1.00 73.38 98 GLU A CA 1
ATOM 805 C C . GLU A 1 98 ? 0.715 -17.720 17.649 1.00 73.38 98 GLU A C 1
ATOM 807 O O . GLU A 1 98 ? -0.148 -18.549 17.378 1.00 73.38 98 GLU A O 1
ATOM 812 N N . THR A 1 99 ? 0.418 -16.520 18.157 1.00 78.75 99 THR A N 1
ATOM 813 C CA . THR A 1 99 ? -0.945 -16.053 18.434 1.00 78.75 99 THR A CA 1
ATOM 814 C C . THR A 1 99 ? -1.123 -14.631 17.882 1.00 78.75 99 THR A C 1
ATOM 816 O O . THR A 1 99 ? -0.952 -13.669 18.631 1.00 78.75 99 THR A O 1
ATOM 819 N N . PRO A 1 100 ? -1.390 -14.467 16.570 1.00 81.94 100 PRO A N 1
ATOM 820 C CA . PRO A 1 100 ? -1.592 -13.150 15.970 1.00 81.94 100 PRO A CA 1
ATOM 821 C C . PRO A 1 100 ? -2.892 -12.512 16.457 1.00 81.94 100 PRO A C 1
ATOM 823 O O . PRO A 1 100 ? -3.907 -13.193 16.630 1.00 81.94 100 PRO A O 1
ATOM 826 N N . LEU A 1 101 ? -2.896 -11.184 16.553 1.00 87.94 101 LEU A N 1
ATOM 827 C CA . LEU A 1 101 ? -4.122 -10.399 16.512 1.00 87.94 101 LEU A CA 1
ATOM 828 C C . LEU A 1 101 ? -4.959 -10.775 15.277 1.00 87.94 101 LEU A C 1
ATOM 830 O O . LEU A 1 101 ? -4.472 -10.742 14.144 1.00 87.94 101 LEU A O 1
ATOM 834 N N . THR A 1 102 ? -6.223 -11.137 15.494 1.00 90.44 102 THR A N 1
ATOM 835 C CA . THR A 1 102 ? -7.146 -11.471 14.406 1.00 90.44 102 THR A CA 1
ATOM 836 C C . THR A 1 102 ? -7.851 -10.217 13.883 1.00 90.44 102 THR A C 1
ATOM 838 O O . THR A 1 102 ? -8.066 -9.272 14.654 1.00 90.44 102 THR A O 1
ATOM 841 N N . PRO A 1 103 ? -8.261 -10.195 12.600 1.00 93.94 103 PRO A N 1
ATOM 842 C CA . PRO A 1 103 ? -9.076 -9.108 12.066 1.00 93.94 103 PRO A CA 1
ATOM 843 C C . PRO A 1 103 ? -10.347 -8.856 12.880 1.00 93.94 103 PRO A C 1
ATOM 845 O O . PRO A 1 103 ? -10.722 -7.708 13.064 1.00 93.94 103 PRO A O 1
ATOM 848 N N . GLU A 1 104 ? -10.991 -9.905 13.395 1.00 92.19 104 GLU A N 1
ATOM 849 C CA . GLU A 1 104 ? -12.228 -9.799 14.172 1.00 92.19 104 GLU A CA 1
ATOM 850 C C . GLU A 1 104 ? -11.989 -9.080 15.503 1.00 92.19 104 GLU A C 1
ATOM 852 O O . GLU A 1 104 ? -12.743 -8.175 15.857 1.00 92.19 104 GLU A O 1
ATOM 857 N N . ASN A 1 105 ? -10.918 -9.440 16.218 1.00 89.81 105 ASN A N 1
ATOM 858 C CA . ASN A 1 105 ? -10.579 -8.809 17.490 1.00 89.81 105 ASN A CA 1
ATOM 859 C C . ASN A 1 105 ? -10.205 -7.342 17.298 1.00 89.81 105 ASN A C 1
ATOM 861 O O . ASN A 1 105 ? -10.667 -6.481 18.041 1.00 89.81 105 ASN A O 1
ATOM 865 N N . PHE A 1 106 ? -9.391 -7.055 16.283 1.00 92.12 106 PHE A N 1
ATOM 866 C CA . PHE A 1 106 ? -8.983 -5.689 15.994 1.00 92.12 106 PHE A CA 1
ATOM 867 C C . PHE A 1 106 ? -10.159 -4.828 15.519 1.00 92.12 106 PHE A C 1
ATOM 869 O O . PHE A 1 106 ? -10.342 -3.708 15.995 1.00 92.12 106 PHE A O 1
ATOM 876 N N . TRP A 1 107 ? -11.002 -5.366 14.634 1.00 94.81 107 TRP A N 1
ATOM 877 C CA . TRP A 1 107 ? -12.174 -4.659 14.131 1.00 94.81 107 TRP A CA 1
ATOM 878 C C . TRP A 1 107 ? -13.189 -4.350 15.233 1.00 94.81 107 TRP A C 1
ATOM 880 O O . TRP A 1 107 ? -13.727 -3.246 15.249 1.00 94.81 107 TRP A O 1
ATOM 890 N N . ALA A 1 108 ? -13.397 -5.267 16.184 1.00 93.38 108 ALA A N 1
ATOM 891 C CA . ALA A 1 108 ? -14.271 -5.029 17.332 1.00 93.38 108 ALA A CA 1
ATOM 892 C C . ALA A 1 108 ? -13.857 -3.777 18.126 1.00 93.38 108 ALA A C 1
ATOM 894 O O . ALA A 1 108 ? -14.716 -2.964 18.460 1.00 93.38 108 ALA A O 1
ATOM 895 N N . VAL A 1 109 ? -12.550 -3.571 18.346 1.00 92.44 109 VAL A N 1
ATOM 896 C CA . VAL A 1 109 ? -12.045 -2.345 18.986 1.00 92.44 109 VAL A CA 1
ATOM 897 C C . VAL A 1 109 ? -12.264 -1.127 18.098 1.00 92.44 109 VAL A C 1
ATOM 899 O O . VAL A 1 109 ? -12.760 -0.109 18.576 1.00 92.44 109 VAL A O 1
ATOM 902 N N . LEU A 1 110 ? -11.928 -1.209 16.805 1.00 93.81 110 LEU A N 1
ATOM 903 C CA . LEU A 1 110 ? -12.112 -0.082 15.884 1.00 93.81 110 LEU A CA 1
ATOM 904 C C . LEU A 1 110 ? -13.576 0.378 15.822 1.00 93.81 110 LEU A C 1
ATOM 906 O O . LEU A 1 110 ? -13.836 1.577 15.742 1.00 93.81 110 LEU A O 1
ATOM 910 N N . GLN A 1 111 ? -14.545 -0.534 15.902 1.00 94.31 111 GLN A N 1
ATOM 911 C CA . GLN A 1 111 ? -15.968 -0.187 15.850 1.00 94.31 111 GLN A CA 1
ATOM 912 C C . GLN A 1 111 ? -16.431 0.723 16.999 1.00 94.31 111 GLN A C 1
ATOM 914 O O . GLN A 1 111 ? -17.412 1.448 16.822 1.00 94.31 111 GLN A O 1
ATOM 919 N N . GLU A 1 112 ? -15.704 0.771 18.117 1.00 94.31 112 GLU A N 1
ATOM 920 C CA . GLU A 1 112 ? -15.985 1.687 19.231 1.00 94.31 112 GLU A CA 1
ATOM 921 C C . GLU A 1 112 ? -15.610 3.150 18.937 1.00 94.31 112 GLU A C 1
ATOM 923 O O . GLU A 1 112 ? -16.008 4.052 19.675 1.00 94.31 112 GLU A O 1
ATOM 928 N N . PHE A 1 113 ? -14.867 3.399 17.858 1.00 94.50 113 PHE A N 1
ATOM 929 C CA . PHE A 1 113 ? -14.423 4.730 17.456 1.00 94.50 113 PHE A CA 1
ATOM 930 C C . PHE A 1 113 ? -15.256 5.274 16.281 1.00 94.50 113 PHE A C 1
ATOM 932 O O . PHE A 1 113 ? -15.754 4.495 15.464 1.00 94.50 113 PHE A O 1
ATOM 939 N N . PRO A 1 114 ? -15.408 6.604 16.139 1.00 93.19 114 PRO A N 1
ATOM 940 C CA . PRO A 1 114 ? -15.967 7.236 14.945 1.00 93.19 114 PRO A CA 1
ATOM 941 C C . PRO A 1 114 ? -15.187 6.887 13.665 1.00 93.19 114 PRO A C 1
ATOM 943 O O . PRO A 1 114 ? -13.974 6.682 13.742 1.00 93.19 114 PRO A O 1
ATOM 946 N N . PRO A 1 115 ? -15.817 6.903 12.473 1.00 90.88 115 PRO A N 1
ATOM 947 C CA . PRO A 1 115 ? -15.222 6.391 11.230 1.00 90.88 115 PRO A CA 1
ATOM 948 C C . PRO A 1 115 ? -13.823 6.937 10.908 1.00 90.88 115 PRO A C 1
ATOM 950 O O . PRO A 1 115 ? -12.903 6.168 10.639 1.00 90.88 115 PRO A O 1
ATOM 953 N N . LEU A 1 116 ? -13.629 8.253 11.026 1.00 88.19 116 LEU A N 1
ATOM 954 C CA . LEU A 1 116 ? -12.341 8.899 10.755 1.00 88.19 116 LEU A CA 1
ATOM 955 C C . LEU A 1 116 ? -11.244 8.486 11.755 1.00 88.19 116 LEU A C 1
ATOM 957 O O . LEU A 1 116 ? -10.074 8.379 11.397 1.00 88.19 116 LEU A O 1
ATOM 961 N N . GLN A 1 117 ? -11.619 8.198 13.003 1.00 92.19 117 GLN A N 1
ATOM 962 C CA . GLN A 1 117 ? -10.691 7.672 14.004 1.00 92.19 117 GLN A CA 1
ATOM 963 C C . GLN A 1 117 ? -10.347 6.201 13.732 1.00 92.19 117 GLN A C 1
ATOM 965 O O . GLN A 1 117 ? -9.224 5.790 14.003 1.00 92.19 117 GLN A O 1
ATOM 970 N N . ARG A 1 118 ? -11.252 5.411 13.132 1.00 94.12 118 ARG A N 1
ATOM 971 C CA . ARG A 1 118 ? -10.940 4.034 12.694 1.0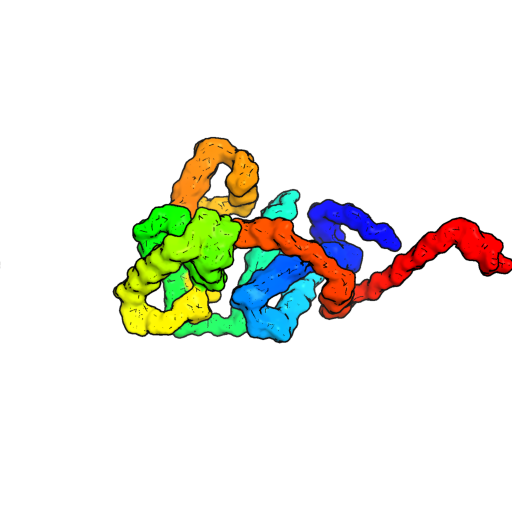0 94.12 118 ARG A CA 1
ATOM 972 C C . ARG A 1 118 ? -9.871 4.025 11.613 1.00 94.12 118 ARG A C 1
ATOM 974 O O . ARG A 1 118 ? -8.944 3.222 11.668 1.00 94.12 118 ARG A O 1
ATOM 981 N N . GLU A 1 119 ? -10.000 4.924 10.642 1.00 90.88 119 GLU A N 1
ATOM 982 C CA . GLU A 1 119 ? -9.007 5.107 9.584 1.00 90.88 119 GLU A CA 1
ATOM 983 C C . GLU A 1 119 ? -7.648 5.509 10.172 1.00 90.88 119 GLU A C 1
ATOM 985 O O . GLU A 1 119 ? -6.635 4.873 9.888 1.00 90.88 119 GLU A O 1
ATOM 990 N N . MET A 1 120 ? -7.640 6.504 11.064 1.00 91.19 120 MET A N 1
ATOM 991 C CA . MET A 1 120 ? -6.443 6.934 11.790 1.00 91.19 120 MET A CA 1
ATOM 992 C C . MET A 1 120 ? -5.783 5.777 12.546 1.00 91.19 120 MET A C 1
ATOM 994 O O . MET A 1 120 ? -4.590 5.544 12.386 1.00 91.19 120 MET A O 1
ATOM 998 N N . LEU A 1 121 ? -6.548 5.022 13.338 1.00 92.38 121 LEU A N 1
ATOM 999 C CA . LEU A 1 121 ? -6.041 3.873 14.088 1.00 92.38 121 LEU A CA 1
ATOM 1000 C C . LEU A 1 121 ? -5.520 2.763 13.167 1.00 92.38 121 LEU A C 1
ATOM 1002 O O . LEU A 1 121 ? -4.527 2.121 13.495 1.00 92.38 121 LEU A O 1
ATOM 1006 N N . THR A 1 122 ? -6.136 2.570 11.999 1.00 93.06 122 THR A N 1
ATOM 1007 C CA . THR A 1 122 ? -5.637 1.637 10.977 1.00 93.06 122 THR A CA 1
ATOM 1008 C C . THR A 1 122 ? -4.255 2.069 10.481 1.00 93.06 122 THR A C 1
ATOM 1010 O O . THR A 1 122 ? -3.339 1.252 10.434 1.00 93.06 122 THR A O 1
ATOM 1013 N N . LEU A 1 123 ? -4.060 3.362 10.202 1.00 90.81 123 LEU A N 1
ATOM 1014 C CA . LEU A 1 123 ? -2.760 3.896 9.791 1.00 90.81 123 LEU A CA 1
ATOM 1015 C C . LEU A 1 123 ? -1.712 3.871 10.921 1.00 90.81 123 LEU A C 1
ATOM 1017 O O . LEU A 1 123 ? -0.543 3.588 10.670 1.00 90.81 123 LEU A O 1
ATOM 1021 N N . ILE A 1 124 ? -2.112 4.077 12.178 1.00 91.25 124 ILE A N 1
ATOM 1022 C CA . ILE A 1 124 ? -1.223 3.855 13.333 1.00 91.25 124 ILE A CA 1
ATOM 1023 C C . ILE A 1 124 ? -0.776 2.393 13.392 1.00 91.25 124 ILE A C 1
ATOM 1025 O O . ILE A 1 124 ? 0.400 2.119 13.621 1.00 91.25 124 ILE A O 1
ATOM 1029 N N . PHE A 1 125 ? -1.681 1.446 13.133 1.00 90.88 125 PHE A N 1
ATOM 1030 C CA . PHE A 1 125 ? -1.328 0.028 13.059 1.00 90.88 125 PHE A CA 1
ATOM 1031 C C . PHE A 1 125 ? -0.386 -0.271 11.898 1.00 90.88 125 PHE A C 1
ATOM 1033 O O . PHE A 1 125 ? 0.532 -1.071 12.067 1.00 90.88 125 PHE A O 1
ATOM 1040 N N . HIS A 1 126 ? -0.521 0.448 10.783 1.00 89.75 126 HIS A N 1
ATOM 1041 C CA . HIS A 1 126 ? 0.480 0.520 9.716 1.00 89.75 126 HIS A CA 1
ATOM 1042 C C . HIS A 1 126 ? 1.791 1.214 10.115 1.00 89.75 126 HIS A C 1
ATOM 1044 O O . HIS A 1 126 ? 2.647 1.417 9.261 1.00 89.75 126 HIS A O 1
ATOM 1050 N N . ARG A 1 127 ? 2.012 1.491 11.406 1.00 89.62 127 ARG A N 1
ATOM 1051 C CA . ARG A 1 127 ? 3.260 1.984 12.011 1.00 89.62 127 ARG A CA 1
ATOM 1052 C C . ARG A 1 127 ? 3.599 3.433 11.684 1.00 89.62 127 ARG A C 1
ATOM 1054 O O . ARG A 1 127 ? 4.756 3.823 11.817 1.00 89.62 127 ARG A O 1
ATOM 1061 N N . TYR A 1 128 ? 2.608 4.222 11.283 1.00 89.88 128 TYR A N 1
ATOM 1062 C CA . TYR A 1 128 ? 2.781 5.663 11.174 1.00 89.88 128 TYR A CA 1
ATOM 1063 C C . TYR A 1 128 ? 2.849 6.316 12.549 1.00 89.88 128 TYR A C 1
ATOM 1065 O O . TYR A 1 128 ? 2.110 5.945 13.465 1.00 89.88 128 TYR A O 1
ATOM 1073 N N . SER A 1 129 ? 3.720 7.311 12.689 1.00 88.81 129 SER A N 1
ATOM 1074 C CA . SER A 1 129 ? 3.748 8.148 13.883 1.00 88.81 129 SER A CA 1
ATOM 1075 C C . SER A 1 129 ? 2.580 9.151 13.878 1.00 88.81 129 SER A C 1
ATOM 1077 O O . SER A 1 129 ? 2.066 9.509 12.812 1.00 88.81 129 SER A O 1
ATOM 1079 N N . PRO A 1 130 ? 2.148 9.651 15.048 1.00 89.69 130 PRO A N 1
ATOM 1080 C CA . PRO A 1 130 ? 1.180 10.745 15.129 1.00 89.69 130 PRO A CA 1
ATOM 1081 C C . PRO A 1 130 ? 1.578 11.981 14.309 1.00 89.69 130 PRO A C 1
ATOM 1083 O O . PRO A 1 130 ? 0.730 12.604 13.672 1.00 89.69 130 PRO A O 1
ATOM 1086 N N . GLU A 1 131 ? 2.867 12.317 14.282 1.00 88.69 131 GLU A N 1
ATOM 1087 C CA . GLU A 1 131 ? 3.413 13.445 13.524 1.00 88.69 131 GLU A CA 1
ATOM 1088 C C . GLU A 1 131 ? 3.305 13.211 12.015 1.00 88.69 131 GLU A C 1
ATOM 1090 O O . GLU A 1 131 ? 2.915 14.115 11.276 1.00 88.69 131 GLU A O 1
ATOM 1095 N N . GLU A 1 132 ? 3.591 11.990 11.556 1.00 87.38 132 GLU A N 1
ATOM 1096 C CA . GLU A 1 132 ? 3.404 11.615 10.156 1.00 87.38 132 GLU A CA 1
ATOM 1097 C C . GLU A 1 132 ? 1.919 11.697 9.784 1.00 87.38 132 GLU A C 1
ATOM 1099 O O . GLU A 1 132 ? 1.565 12.351 8.805 1.00 87.38 132 GLU A O 1
ATOM 1104 N N . LEU A 1 133 ? 1.026 11.127 10.604 1.00 86.06 133 LEU A N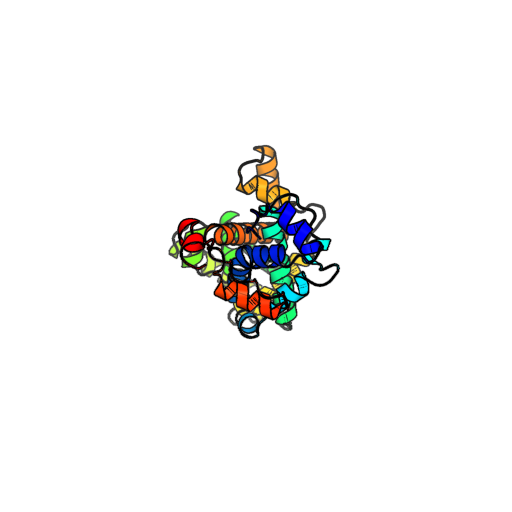 1
ATOM 1105 C CA . LEU A 1 133 ? -0.426 11.167 10.382 1.00 86.06 133 LEU A CA 1
ATOM 1106 C C . LEU A 1 133 ? -1.030 12.561 10.390 1.00 86.06 133 LEU A C 1
ATOM 1108 O O . LEU A 1 133 ? -1.983 12.795 9.646 1.00 86.06 133 LEU A O 1
ATOM 1112 N N . SER A 1 134 ? -0.479 13.494 11.160 1.00 83.81 134 SER A N 1
ATOM 1113 C CA . SER A 1 134 ? -0.906 14.891 11.119 1.00 83.81 134 SER A CA 1
ATOM 1114 C C . SER A 1 134 ? -0.782 15.472 9.703 1.00 83.81 134 SER A C 1
ATOM 1116 O O . SER A 1 134 ? -1.726 16.091 9.204 1.00 83.81 134 SER A O 1
ATOM 1118 N N . ALA A 1 135 ? 0.308 15.155 8.990 1.00 75.94 135 ALA A N 1
ATOM 1119 C CA . ALA A 1 135 ? 0.507 15.579 7.602 1.00 75.94 135 ALA A CA 1
ATOM 1120 C C . ALA A 1 135 ? -0.496 14.942 6.616 1.00 75.94 135 ALA A C 1
ATOM 1122 O O . ALA A 1 135 ? -0.822 15.553 5.596 1.00 75.94 135 ALA A O 1
ATOM 1123 N N . PHE A 1 136 ? -1.010 13.741 6.912 1.00 72.44 136 PHE A N 1
ATOM 1124 C CA . PHE A 1 136 ? -1.965 13.022 6.055 1.00 72.44 136 PHE A CA 1
ATOM 1125 C C . PHE A 1 136 ? -3.435 13.365 6.335 1.00 72.44 136 PHE A C 1
ATOM 1127 O O . PHE A 1 136 ? -4.249 13.440 5.407 1.00 72.44 136 PHE A O 1
ATOM 1134 N N . LEU A 1 137 ? -3.796 13.498 7.613 1.00 76.38 137 LEU A N 1
ATOM 1135 C CA . LEU A 1 137 ? -5.181 13.513 8.092 1.00 76.38 137 LEU A CA 1
ATOM 1136 C C . LEU A 1 137 ? -5.625 14.871 8.654 1.00 76.38 137 LEU A C 1
ATOM 1138 O O . LEU A 1 137 ? -6.805 15.011 8.960 1.00 76.38 137 LEU A O 1
ATOM 1142 N N . GLN A 1 138 ? -4.724 15.856 8.763 1.00 80.19 138 GLN A N 1
ATOM 1143 C CA . GLN A 1 138 ? -5.011 17.200 9.293 1.00 80.19 138 GLN A CA 1
ATOM 1144 C C . GLN A 1 138 ? -5.550 17.192 10.736 1.00 80.19 138 GLN A C 1
ATOM 1146 O O . GLN A 1 138 ? -6.387 18.014 11.106 1.00 80.19 138 GLN A O 1
ATOM 1151 N N . PHE A 1 139 ? -5.069 16.256 11.555 1.00 81.00 139 PHE A N 1
ATOM 1152 C CA . PHE A 1 139 ? -5.299 16.247 13.000 1.00 81.00 139 PHE A CA 1
ATOM 1153 C C . PHE A 1 139 ? -4.087 16.795 13.746 1.00 81.00 139 PHE A C 1
ATOM 1155 O O . PHE A 1 139 ? -2.950 16.578 13.327 1.00 81.00 139 PHE A O 1
ATOM 1162 N N . GLU A 1 140 ? -4.331 17.421 14.895 1.00 87.12 140 GLU A N 1
ATOM 1163 C CA . GLU A 1 140 ? -3.264 17.757 15.838 1.00 87.12 140 GLU A CA 1
ATOM 1164 C C . GLU A 1 140 ? -2.656 16.467 16.431 1.00 87.12 140 GLU A C 1
ATOM 1166 O O . GLU A 1 140 ? -3.420 15.581 16.851 1.00 87.12 140 GLU A O 1
ATOM 1171 N N . PRO A 1 141 ? -1.316 16.332 16.489 1.00 88.75 141 PRO A N 1
ATOM 1172 C CA . PRO A 1 141 ? -0.642 15.132 16.994 1.00 88.75 141 PRO A CA 1
ATOM 1173 C C . PRO A 1 141 ? -1.127 14.677 18.376 1.00 88.75 141 PRO A C 1
ATOM 1175 O O . PRO A 1 141 ? -1.309 13.482 18.609 1.00 88.75 141 PRO A O 1
ATOM 1178 N N . GLU A 1 142 ? -1.419 15.609 19.284 1.00 91.00 142 GLU A N 1
ATOM 1179 C CA . GLU A 1 142 ? -1.882 15.316 20.645 1.00 91.00 142 GLU A CA 1
ATOM 1180 C C . GLU A 1 142 ? -3.237 14.599 20.650 1.00 91.00 142 GLU A C 1
ATOM 1182 O O . GLU A 1 142 ? -3.482 13.716 21.476 1.00 91.00 142 GLU A O 1
ATOM 1187 N N . THR A 1 143 ? -4.108 14.942 19.696 1.00 90.50 143 THR A N 1
ATOM 1188 C CA . THR A 1 143 ? -5.408 14.278 19.526 1.00 90.50 143 THR A CA 1
ATOM 1189 C C . THR A 1 143 ? -5.209 12.833 19.080 1.00 90.50 143 THR A C 1
ATOM 1191 O O . THR A 1 143 ? -5.849 11.926 19.614 1.00 90.50 143 THR A O 1
ATOM 1194 N N . ILE A 1 144 ? -4.283 12.605 18.144 1.00 91.69 144 ILE A N 1
ATOM 1195 C CA . ILE A 1 144 ? -3.940 11.264 17.662 1.00 91.69 144 ILE A CA 1
ATOM 1196 C C . ILE A 1 144 ? -3.380 10.423 18.817 1.00 91.69 144 ILE A C 1
ATOM 1198 O O . ILE A 1 144 ? -3.838 9.304 19.035 1.00 91.69 144 ILE A O 1
ATOM 1202 N N . VAL A 1 145 ? -2.454 10.972 19.611 1.00 93.00 145 VAL A N 1
ATOM 1203 C CA . VAL A 1 145 ? -1.864 10.284 20.773 1.00 93.00 145 VAL A CA 1
ATOM 1204 C C . VAL A 1 145 ? -2.933 9.835 21.773 1.00 93.00 145 VAL A C 1
ATOM 1206 O O . VAL A 1 145 ? -2.907 8.685 22.217 1.00 93.00 145 VAL A O 1
ATOM 1209 N N . ALA A 1 146 ? -3.893 10.704 22.106 1.00 93.31 146 ALA A N 1
ATOM 1210 C CA . ALA A 1 146 ? -4.970 10.369 23.037 1.00 93.31 146 ALA A CA 1
ATOM 1211 C C . ALA A 1 146 ? -5.864 9.229 22.513 1.00 93.31 146 ALA A C 1
ATOM 1213 O O . ALA A 1 146 ? -6.167 8.289 23.251 1.00 93.31 146 ALA A O 1
ATOM 1214 N N . ILE A 1 147 ? -6.235 9.275 21.228 1.00 92.56 147 ILE A N 1
ATOM 1215 C CA . ILE A 1 147 ? -7.044 8.234 20.572 1.00 92.56 147 ILE A CA 1
ATOM 1216 C C . ILE A 1 147 ? -6.288 6.897 20.541 1.00 92.56 147 ILE A C 1
ATOM 1218 O O . ILE A 1 147 ? -6.857 5.853 20.864 1.00 92.56 147 ILE A O 1
ATOM 1222 N N . VAL A 1 148 ? -4.993 6.915 20.210 1.00 91.19 148 VAL A N 1
ATOM 1223 C CA . VAL A 1 148 ? -4.142 5.714 20.186 1.00 91.19 148 VAL A CA 1
ATOM 1224 C C . VAL A 1 148 ? -4.015 5.090 21.570 1.00 91.19 148 VAL A C 1
ATOM 1226 O O . VAL A 1 148 ? -4.124 3.870 21.698 1.00 91.19 148 VAL A O 1
ATOM 1229 N N . ALA A 1 149 ? -3.819 5.901 22.612 1.00 91.50 149 ALA A N 1
ATOM 1230 C CA . ALA A 1 149 ? -3.758 5.409 23.986 1.00 91.50 149 ALA A CA 1
ATOM 1231 C C . ALA A 1 149 ? -5.058 4.687 24.377 1.00 91.50 149 ALA A C 1
ATOM 1233 O O . ALA A 1 149 ? -5.007 3.564 24.880 1.00 91.50 149 ALA A O 1
ATOM 1234 N N . GLN A 1 150 ? -6.211 5.280 24.056 1.00 93.31 150 GLN A N 1
ATOM 1235 C CA . GLN A 1 150 ? -7.518 4.675 24.310 1.00 93.31 150 GLN A CA 1
ATOM 1236 C C . GLN A 1 150 ? -7.708 3.356 23.542 1.00 93.31 150 GLN A C 1
ATOM 1238 O O . GLN A 1 150 ? -8.210 2.378 24.097 1.00 93.31 150 GLN A O 1
ATOM 1243 N N . ALA A 1 151 ? -7.304 3.299 22.271 1.00 91.50 151 ALA A N 1
ATOM 1244 C CA . ALA A 1 151 ? -7.416 2.085 21.463 1.00 91.50 151 ALA A CA 1
ATOM 1245 C C . ALA A 1 151 ? -6.514 0.957 21.984 1.00 91.50 151 ALA A C 1
ATOM 1247 O O . ALA A 1 151 ? -6.945 -0.195 22.060 1.00 91.50 151 ALA A O 1
ATOM 1248 N N . ARG A 1 152 ? -5.283 1.283 22.397 1.00 88.94 152 ARG A N 1
ATOM 1249 C CA . ARG A 1 152 ? -4.350 0.319 22.998 1.00 88.94 152 ARG A CA 1
ATOM 1250 C C . ARG A 1 152 ? -4.861 -0.221 24.329 1.00 88.94 152 ARG A C 1
ATOM 1252 O O . ARG A 1 152 ? -4.744 -1.419 24.563 1.00 88.94 152 ARG A O 1
ATOM 1259 N N . GLU A 1 153 ? -5.466 0.619 25.168 1.00 90.69 153 GLU A N 1
ATOM 1260 C CA . GLU A 1 153 ? -6.099 0.176 26.417 1.00 90.69 153 GLU A CA 1
ATOM 1261 C C . GLU A 1 153 ? -7.237 -0.820 26.146 1.00 90.69 153 GLU A C 1
ATOM 1263 O O . GLU A 1 153 ? -7.294 -1.881 26.768 1.00 90.69 153 GLU A O 1
ATOM 1268 N N . LYS A 1 154 ? -8.099 -0.530 25.164 1.00 91.00 154 LYS A N 1
ATOM 1269 C CA . LYS A 1 154 ? -9.192 -1.427 24.754 1.00 91.00 154 LYS A CA 1
ATOM 1270 C C . LYS A 1 154 ? -8.683 -2.758 24.202 1.00 91.00 154 LYS A C 1
ATOM 1272 O O . LYS A 1 154 ? -9.165 -3.813 24.611 1.00 91.00 154 LYS A O 1
ATOM 1277 N N . LEU A 1 155 ? -7.671 -2.724 23.334 1.00 87.25 155 LEU A N 1
ATOM 1278 C CA . LEU A 1 155 ? -7.023 -3.936 22.825 1.00 87.25 155 LEU A CA 1
ATOM 1279 C C . LEU A 1 155 ? -6.395 -4.757 23.950 1.00 87.25 155 LEU A C 1
ATOM 1281 O O . LEU A 1 155 ? -6.562 -5.975 23.983 1.00 87.25 155 LEU A O 1
ATOM 1285 N N . ALA A 1 156 ? -5.714 -4.105 24.893 1.00 86.44 156 ALA A N 1
ATOM 1286 C CA . ALA A 1 156 ? -5.128 -4.777 26.045 1.00 86.44 156 ALA A CA 1
ATOM 1287 C C . ALA A 1 156 ? -6.198 -5.428 26.933 1.00 86.44 156 ALA A C 1
ATOM 1289 O O . ALA A 1 156 ? -6.036 -6.578 27.339 1.00 86.44 156 ALA A O 1
ATOM 1290 N N . ALA A 1 157 ? -7.317 -4.741 27.184 1.00 88.25 157 ALA A N 1
ATOM 1291 C CA . ALA A 1 157 ? -8.441 -5.289 27.940 1.00 88.25 157 ALA A CA 1
ATOM 1292 C C . ALA A 1 157 ? -9.075 -6.511 27.252 1.00 88.25 157 ALA A C 1
ATOM 1294 O O . ALA A 1 157 ? -9.443 -7.470 27.929 1.00 88.25 157 ALA A O 1
ATOM 1295 N N . GLN A 1 158 ? -9.167 -6.508 25.918 1.00 86.25 158 GLN A N 1
ATOM 1296 C CA . GLN A 1 158 ? -9.738 -7.617 25.149 1.00 86.25 158 GLN A CA 1
ATOM 1297 C C . GLN A 1 158 ? -8.795 -8.824 25.034 1.00 86.25 158 GLN A C 1
ATOM 1299 O O . GLN A 1 158 ? -9.246 -9.967 25.085 1.00 86.25 158 GLN A O 1
ATOM 1304 N N . LEU A 1 159 ? -7.492 -8.590 24.858 1.00 81.19 159 LEU A N 1
ATOM 1305 C CA . LEU A 1 159 ? -6.496 -9.640 24.610 1.00 81.19 159 LEU A CA 1
ATOM 1306 C C . LEU A 1 159 ? -5.829 -10.158 25.899 1.00 81.19 159 LEU A C 1
ATOM 1308 O O . LEU A 1 159 ? -5.175 -11.203 25.883 1.00 81.19 159 LEU A O 1
ATOM 1312 N N . GLY A 1 160 ? -5.971 -9.449 27.022 1.00 80.50 160 GLY A N 1
ATOM 1313 C CA . GLY A 1 160 ? -5.374 -9.820 28.304 1.00 80.50 160 GLY A CA 1
ATOM 1314 C C . GLY A 1 160 ? -3.844 -9.905 28.242 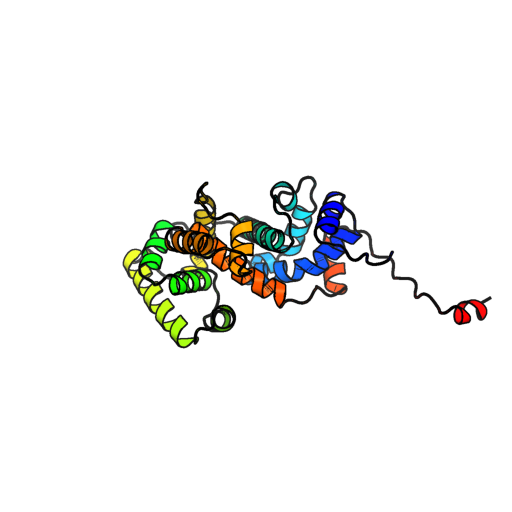1.00 80.50 160 GLY A C 1
ATOM 1315 O O . GLY A 1 160 ? -3.181 -9.099 27.592 1.00 80.50 160 GLY A O 1
ATOM 1316 N N . SER A 1 161 ? -3.252 -10.909 28.899 1.00 68.12 161 SER A N 1
ATOM 1317 C CA . SER A 1 161 ? -1.792 -11.112 28.924 1.00 68.12 161 SER A CA 1
ATOM 1318 C C . SER A 1 161 ? -1.170 -11.393 27.547 1.00 68.12 161 SER A C 1
ATOM 1320 O O . SER A 1 161 ? 0.041 -11.236 27.391 1.00 68.12 161 SER A O 1
ATOM 1322 N N . ALA A 1 162 ? -1.972 -11.746 26.533 1.00 64.00 162 ALA A N 1
ATOM 1323 C CA . ALA A 1 162 ? -1.514 -11.918 25.152 1.00 64.00 162 ALA A CA 1
ATOM 1324 C C . ALA A 1 162 ? -1.200 -10.581 24.442 1.00 64.00 162 ALA A C 1
ATOM 1326 O O . ALA A 1 162 ? -0.538 -10.575 23.398 1.00 64.00 162 ALA A O 1
ATOM 1327 N N . ALA A 1 163 ? -1.624 -9.448 25.020 1.00 64.06 163 ALA A N 1
ATOM 1328 C CA . ALA A 1 163 ? -1.366 -8.098 24.514 1.00 64.06 163 ALA A CA 1
ATOM 1329 C C . ALA A 1 163 ? 0.057 -7.577 24.789 1.00 64.06 163 ALA A C 1
ATOM 1331 O O . ALA A 1 163 ? 0.377 -6.457 24.406 1.00 64.06 163 ALA A O 1
ATOM 1332 N N . GLY A 1 164 ? 0.897 -8.335 25.504 1.00 64.25 164 GLY A N 1
ATOM 1333 C CA . GLY A 1 164 ? 2.217 -7.866 25.921 1.00 64.25 164 GLY A CA 1
ATOM 1334 C C . GLY A 1 164 ? 3.123 -7.476 24.743 1.00 64.25 164 GLY A C 1
ATOM 1335 O O . GLY A 1 164 ? 3.310 -8.261 23.811 1.00 64.25 164 GLY A O 1
ATOM 1336 N N . GLY A 1 165 ? 3.732 -6.288 24.833 1.00 74.25 165 GLY A N 1
ATOM 1337 C CA . GLY A 1 165 ? 4.683 -5.756 23.851 1.00 74.25 165 GLY A CA 1
ATOM 1338 C C . GLY A 1 165 ? 4.074 -4.756 22.861 1.00 74.25 165 GLY A C 1
ATOM 1339 O O . GLY A 1 165 ? 2.985 -4.234 23.070 1.00 74.25 165 GLY A O 1
ATOM 1340 N N . ASP A 1 166 ? 4.820 -4.467 21.796 1.00 79.06 166 ASP A N 1
ATOM 1341 C CA . ASP A 1 166 ? 4.401 -3.613 20.677 1.00 79.06 166 ASP A CA 1
ATOM 1342 C C . ASP A 1 166 ? 3.637 -4.473 19.651 1.00 79.06 166 ASP A C 1
ATOM 1344 O O . ASP A 1 166 ? 4.243 -5.214 18.864 1.00 79.06 166 ASP A O 1
ATOM 1348 N N . LEU A 1 167 ? 2.301 -4.440 19.727 1.00 80.75 167 LEU A N 1
ATOM 1349 C CA . LEU A 1 167 ? 1.402 -5.236 18.883 1.00 80.75 167 LEU A CA 1
ATOM 1350 C C . LEU A 1 167 ? 1.529 -4.848 17.407 1.00 80.75 167 LEU A C 1
ATOM 1352 O O . LEU A 1 167 ? 1.506 -5.715 16.536 1.00 80.75 167 LEU A O 1
ATOM 1356 N N . GLU A 1 168 ? 1.717 -3.566 17.120 1.00 81.62 168 GLU A N 1
ATOM 1357 C CA . GLU A 1 168 ? 1.880 -3.016 15.778 1.00 81.62 168 GLU A CA 1
ATOM 1358 C C . GLU A 1 168 ? 3.162 -3.546 15.119 1.00 81.62 168 GLU A C 1
ATOM 1360 O O . GLU A 1 168 ? 3.201 -3.880 13.928 1.00 81.62 168 GLU A O 1
ATOM 1365 N N . ARG A 1 169 ? 4.235 -3.714 15.894 1.00 79.94 169 ARG A N 1
ATOM 1366 C CA . ARG A 1 169 ? 5.448 -4.365 15.395 1.00 79.94 169 ARG A CA 1
ATOM 1367 C C . ARG A 1 169 ? 5.269 -5.873 15.226 1.00 79.94 169 ARG A C 1
ATOM 1369 O O . ARG A 1 169 ? 5.684 -6.404 14.193 1.00 79.94 169 ARG A O 1
ATOM 1376 N N . ARG A 1 170 ? 4.683 -6.549 16.219 1.00 84.06 170 ARG A N 1
ATOM 1377 C CA . ARG A 1 170 ? 4.570 -8.018 16.284 1.00 84.06 170 ARG A CA 1
ATOM 1378 C C . ARG A 1 170 ? 3.581 -8.592 15.266 1.00 84.06 170 ARG A C 1
ATOM 1380 O O . ARG A 1 170 ? 3.911 -9.558 14.581 1.00 84.06 170 ARG A O 1
ATOM 1387 N N . ASP A 1 171 ? 2.398 -7.992 15.159 1.00 87.44 171 ASP A N 1
ATOM 1388 C CA . ASP A 1 171 ? 1.231 -8.631 14.540 1.00 87.44 171 ASP A CA 1
ATOM 1389 C C . ASP A 1 171 ? 0.804 -8.008 13.212 1.00 87.44 171 ASP A C 1
ATOM 1391 O O . ASP A 1 171 ? 0.067 -8.661 12.476 1.00 87.44 171 ASP A O 1
ATOM 1395 N N . HIS A 1 172 ? 1.275 -6.800 12.868 1.00 88.50 172 HIS A N 1
ATOM 1396 C CA . HIS A 1 172 ? 0.860 -6.068 11.659 1.00 88.50 172 HIS A CA 1
ATOM 1397 C C . HIS A 1 172 ? 0.779 -6.958 10.412 1.00 88.50 172 HIS A C 1
ATOM 1399 O O . HIS A 1 172 ? -0.259 -7.041 9.761 1.00 88.50 172 HIS A O 1
ATOM 1405 N N . ASP A 1 173 ? 1.850 -7.679 10.086 1.00 86.12 173 ASP A N 1
ATOM 1406 C CA . ASP A 1 173 ? 1.891 -8.468 8.855 1.00 86.12 173 ASP A CA 1
ATOM 1407 C C . ASP A 1 173 ? 0.879 -9.610 8.846 1.00 86.12 173 ASP A C 1
ATOM 1409 O O . ASP A 1 173 ? 0.262 -9.866 7.813 1.00 86.12 173 ASP A O 1
ATOM 1413 N N . ALA A 1 174 ? 0.722 -10.294 9.980 1.00 88.25 174 ALA A N 1
ATOM 1414 C CA . ALA A 1 174 ? -0.201 -11.410 10.117 1.00 88.25 174 ALA A CA 1
ATOM 1415 C C . ALA A 1 174 ? -1.654 -10.924 10.094 1.00 88.25 174 ALA A C 1
ATOM 1417 O O . ALA A 1 174 ? -2.476 -11.506 9.383 1.00 88.25 174 ALA A O 1
ATOM 1418 N N . LEU A 1 175 ? -1.936 -9.820 10.793 1.00 90.50 175 LEU A N 1
ATOM 1419 C CA . LEU A 1 175 ? -3.230 -9.151 10.787 1.00 90.50 175 LEU A CA 1
ATOM 1420 C C . LEU A 1 175 ? -3.617 -8.762 9.361 1.00 90.50 175 LEU A C 1
ATOM 1422 O O . LEU A 1 175 ? -4.625 -9.241 8.849 1.00 90.50 175 LEU A O 1
ATOM 1426 N N . PHE A 1 176 ? -2.799 -7.964 8.674 1.00 89.38 176 PHE A N 1
ATOM 1427 C CA . PHE A 1 176 ? -3.158 -7.464 7.347 1.00 89.38 176 PHE A CA 1
ATOM 1428 C C . PHE A 1 176 ? -3.100 -8.550 6.264 1.00 89.38 176 PHE A C 1
ATOM 1430 O O . PHE A 1 176 ? -3.879 -8.510 5.314 1.00 89.38 176 PHE A O 1
ATOM 1437 N N . ALA A 1 177 ? -2.286 -9.601 6.422 1.00 87.50 177 ALA A N 1
ATOM 1438 C CA . ALA A 1 177 ? -2.400 -10.795 5.580 1.00 87.50 177 ALA A CA 1
ATOM 1439 C C . ALA A 1 177 ? -3.736 -11.533 5.770 1.00 87.50 177 ALA A C 1
ATOM 1441 O O . ALA A 1 177 ? -4.247 -12.120 4.813 1.00 87.50 177 ALA A O 1
ATOM 1442 N N . ALA A 1 178 ? -4.287 -11.545 6.987 1.00 90.81 178 ALA A N 1
ATOM 1443 C CA . ALA A 1 178 ? -5.601 -12.115 7.263 1.00 90.81 178 ALA A CA 1
ATOM 1444 C C . ALA A 1 178 ? -6.729 -11.211 6.742 1.00 90.81 178 ALA A C 1
ATOM 1446 O O . ALA A 1 178 ? -7.649 -11.723 6.106 1.00 90.81 178 ALA A O 1
ATOM 1447 N N . VAL A 1 179 ? -6.619 -9.889 6.908 1.00 93.00 179 VAL A N 1
ATOM 1448 C CA . VAL A 1 179 ? -7.563 -8.900 6.353 1.00 93.00 179 VAL A CA 1
ATOM 1449 C C . VAL A 1 179 ? -7.677 -9.038 4.837 1.00 93.00 179 VAL A C 1
ATOM 1451 O O . VAL A 1 179 ? -8.783 -9.106 4.312 1.00 93.00 179 VAL A O 1
ATOM 1454 N N . GLU A 1 180 ? -6.558 -9.179 4.122 1.00 89.06 180 GLU A N 1
ATOM 1455 C CA . GLU A 1 180 ? -6.557 -9.369 2.663 1.00 89.06 180 GLU A CA 1
ATOM 1456 C C . GLU A 1 180 ? -7.366 -10.595 2.201 1.00 89.06 180 GLU A C 1
ATOM 1458 O O . GLU A 1 180 ? -7.919 -10.606 1.100 1.00 89.06 180 GLU A O 1
ATOM 1463 N N . LYS A 1 181 ? -7.484 -11.632 3.042 1.00 90.81 181 LYS A N 1
ATOM 1464 C CA . LYS A 1 181 ? -8.288 -12.830 2.745 1.00 90.81 181 LYS A CA 1
ATOM 1465 C C . LYS A 1 181 ? -9.790 -12.617 2.957 1.00 90.81 181 LYS A C 1
ATOM 1467 O O . LYS A 1 181 ? -10.567 -13.460 2.523 1.00 90.81 181 LYS A O 1
ATOM 1472 N N . GLN A 1 182 ? -10.202 -11.521 3.595 1.00 93.69 182 GLN A N 1
ATOM 1473 C CA . GLN A 1 182 ? -11.609 -11.193 3.851 1.00 93.69 182 GLN A CA 1
ATOM 1474 C C . GLN A 1 182 ? -12.289 -10.464 2.688 1.00 93.69 182 GLN A C 1
ATOM 1476 O O . GLN A 1 182 ? -13.474 -10.142 2.780 1.00 93.69 182 GLN A O 1
ATOM 1481 N N . ARG A 1 183 ? -11.570 -10.196 1.590 1.00 92.25 183 ARG A N 1
ATOM 1482 C CA . ARG A 1 183 ? -12.162 -9.586 0.398 1.00 92.25 183 ARG A CA 1
ATOM 1483 C C . ARG A 1 183 ? -13.370 -10.402 -0.079 1.00 92.25 183 ARG A C 1
ATOM 1485 O O . ARG A 1 183 ? -13.226 -11.557 -0.474 1.00 92.25 183 ARG A O 1
ATOM 1492 N N . GLY A 1 184 ? -14.534 -9.762 -0.119 1.00 91.44 184 GLY A N 1
ATOM 1493 C CA . GLY A 1 184 ? -15.773 -10.323 -0.655 1.00 91.44 184 GLY A CA 1
ATOM 1494 C C . GLY A 1 184 ? -16.212 -9.672 -1.968 1.00 91.44 184 GLY A C 1
ATOM 1495 O O . GLY A 1 184 ? -15.669 -8.653 -2.397 1.00 91.44 184 GLY A O 1
ATOM 1496 N N . GLU A 1 185 ? -17.243 -10.240 -2.595 1.00 91.38 185 GLU A N 1
ATOM 1497 C CA . GLU A 1 185 ? -17.846 -9.703 -3.829 1.00 91.38 185 GLU A CA 1
ATOM 1498 C C . GLU A 1 185 ? -18.520 -8.338 -3.620 1.00 91.38 185 GLU A C 1
ATOM 1500 O O . GLU A 1 185 ? -18.579 -7.529 -4.541 1.00 91.38 185 GLU A O 1
ATOM 1505 N N . ALA A 1 186 ? -18.990 -8.066 -2.398 1.00 92.94 186 ALA A N 1
ATOM 1506 C CA . ALA A 1 186 ? -19.619 -6.802 -2.020 1.00 92.94 186 ALA A CA 1
ATOM 1507 C C . ALA A 1 186 ? -18.615 -5.687 -1.668 1.00 92.94 186 ALA A C 1
ATOM 1509 O O . ALA A 1 186 ? -19.037 -4.569 -1.378 1.00 92.94 186 ALA A O 1
ATOM 1510 N N . CYS A 1 187 ? -17.308 -5.977 -1.649 1.00 95.50 187 CYS A N 1
ATOM 1511 C CA . CYS A 1 187 ? -16.284 -4.983 -1.335 1.00 95.50 187 CYS A CA 1
ATOM 1512 C C . CYS A 1 187 ? -16.178 -3.912 -2.426 1.00 95.50 187 CYS A C 1
ATOM 1514 O O . CYS A 1 187 ? -16.330 -4.187 -3.620 1.00 95.50 187 CYS A O 1
ATOM 1516 N N . VAL A 1 188 ? -15.861 -2.687 -2.006 1.00 93.62 188 VAL A N 1
ATOM 1517 C CA . VAL A 1 188 ? -15.685 -1.541 -2.904 1.00 93.62 188 VAL A CA 1
ATOM 1518 C C . VAL A 1 188 ? -14.568 -1.837 -3.922 1.00 93.62 188 VAL A C 1
ATOM 1520 O O . VAL A 1 188 ? -13.453 -2.183 -3.528 1.00 93.62 188 VAL A O 1
ATOM 1523 N N . PRO A 1 189 ? -14.824 -1.715 -5.238 1.00 90.75 189 PRO A N 1
ATOM 1524 C CA . PRO A 1 189 ? -13.790 -1.894 -6.257 1.00 90.75 189 PRO A CA 1
ATOM 1525 C C . PRO A 1 189 ? -12.745 -0.765 -6.256 1.00 90.75 189 PRO A C 1
ATOM 1527 O O . PRO A 1 189 ? -13.094 0.395 -6.051 1.00 90.75 189 PRO A O 1
ATOM 1530 N N . ASP A 1 190 ? -11.498 -1.070 -6.634 1.00 87.94 190 ASP A N 1
ATOM 1531 C CA . ASP A 1 190 ? -10.386 -0.099 -6.735 1.00 87.94 190 ASP A CA 1
ATOM 1532 C C . ASP A 1 190 ? -10.736 1.172 -7.527 1.00 87.94 190 ASP A C 1
ATOM 1534 O O . ASP A 1 190 ? -10.498 2.287 -7.065 1.00 87.94 190 ASP A O 1
ATOM 1538 N N . LYS A 1 191 ? -11.395 1.022 -8.684 1.00 89.94 191 LYS A N 1
ATOM 1539 C CA . LYS A 1 191 ? -11.861 2.159 -9.500 1.00 89.94 191 LYS A CA 1
ATOM 1540 C C . LYS A 1 191 ? -12.781 3.115 -8.728 1.00 89.94 191 LYS A C 1
ATOM 1542 O O . LYS A 1 191 ? -12.805 4.314 -8.993 1.00 89.94 191 LYS A O 1
ATOM 1547 N N . THR A 1 192 ? -13.564 2.587 -7.788 1.00 92.19 192 THR A N 1
ATOM 1548 C CA . THR A 1 192 ? -14.512 3.370 -6.992 1.00 92.19 192 THR A CA 1
ATOM 1549 C C . THR A 1 192 ? -13.777 4.171 -5.923 1.00 92.19 192 THR A C 1
ATOM 1551 O O . THR A 1 192 ? -14.136 5.324 -5.714 1.00 92.19 192 THR A O 1
ATOM 1554 N N . TYR A 1 193 ? -12.704 3.637 -5.327 1.00 89.62 193 TYR A N 1
ATOM 1555 C CA . TYR A 1 193 ? -11.844 4.398 -4.412 1.00 89.62 193 TYR A CA 1
ATOM 1556 C C . TYR A 1 193 ? -11.182 5.596 -5.088 1.00 89.62 193 TYR A C 1
ATOM 1558 O O . TYR A 1 193 ? -11.206 6.699 -4.545 1.00 89.62 193 TYR A O 1
ATOM 1566 N N . VAL A 1 194 ? -10.653 5.399 -6.299 1.00 88.75 194 VAL A N 1
ATOM 1567 C CA . VAL A 1 194 ? -10.054 6.489 -7.081 1.00 88.75 194 VAL A CA 1
ATOM 1568 C C . VAL A 1 194 ? -11.085 7.584 -7.351 1.00 88.75 194 VAL A C 1
ATOM 1570 O O . VAL A 1 194 ? -10.832 8.750 -7.059 1.00 88.75 194 VAL A O 1
ATOM 1573 N N . ARG A 1 195 ? -12.281 7.212 -7.830 1.00 91.69 195 ARG A N 1
ATOM 1574 C CA . ARG A 1 195 ? -13.378 8.167 -8.057 1.00 91.69 195 ARG A CA 1
ATOM 1575 C C . ARG A 1 195 ? -13.835 8.858 -6.771 1.00 91.69 195 ARG A C 1
ATOM 1577 O O . ARG A 1 195 ? -14.222 10.021 -6.829 1.00 91.69 195 ARG A O 1
ATOM 1584 N N . PHE A 1 196 ? -13.825 8.155 -5.639 1.00 91.12 196 PHE A N 1
ATOM 1585 C CA . PHE A 1 196 ? -14.222 8.701 -4.343 1.00 91.12 196 PHE A CA 1
ATOM 1586 C C . PHE A 1 196 ? -13.273 9.814 -3.893 1.00 91.12 196 PHE A C 1
ATOM 1588 O O . PHE A 1 196 ? -13.733 10.920 -3.618 1.00 91.12 196 PHE A O 1
ATOM 1595 N N . VAL A 1 197 ? -11.961 9.562 -3.909 1.00 85.88 197 VAL A N 1
ATOM 1596 C CA . VAL A 1 197 ? -10.949 10.571 -3.545 1.00 85.88 197 VAL A CA 1
ATOM 1597 C C . VAL A 1 197 ? -10.914 11.729 -4.540 1.00 85.88 197 VAL A C 1
ATOM 1599 O O . VAL A 1 197 ? -10.756 12.876 -4.135 1.00 85.88 197 VAL A O 1
ATOM 1602 N N . ASP A 1 198 ? -11.136 11.456 -5.825 1.00 87.12 198 ASP A N 1
ATOM 1603 C CA . ASP A 1 198 ? -11.175 12.494 -6.859 1.00 87.12 198 ASP A CA 1
ATOM 1604 C C . ASP A 1 198 ? -12.484 13.313 -6.856 1.00 87.12 198 ASP A C 1
ATOM 1606 O O . ASP A 1 198 ? -12.648 14.206 -7.687 1.00 87.12 198 ASP A O 1
ATOM 1610 N N . GLY A 1 199 ? -13.437 13.017 -5.961 1.00 90.19 199 GLY A N 1
ATOM 1611 C CA . GLY A 1 199 ? -14.720 13.726 -5.882 1.00 90.19 199 GLY A CA 1
ATOM 1612 C C . GLY A 1 199 ? -15.633 13.497 -7.094 1.00 90.19 199 GLY A C 1
ATOM 1613 O O . GLY A 1 199 ? -16.478 14.331 -7.405 1.00 90.19 199 GLY A O 1
ATOM 1614 N N . GLN A 1 200 ? -15.460 12.375 -7.796 1.00 93.88 200 GLN A N 1
ATOM 1615 C CA . GLN A 1 200 ? -16.177 12.018 -9.030 1.00 93.88 200 GLN A CA 1
ATOM 1616 C C . GLN A 1 200 ? -17.384 11.097 -8.794 1.00 93.88 200 GLN A C 1
ATOM 1618 O O . GLN A 1 200 ? -18.001 10.607 -9.751 1.00 93.88 200 GLN A O 1
ATOM 1623 N N . LEU A 1 201 ? -17.688 10.789 -7.534 1.00 95.19 201 LEU A N 1
ATOM 1624 C CA . LEU A 1 201 ? -18.897 10.067 -7.156 1.00 95.19 201 LEU A CA 1
ATOM 1625 C C . LEU A 1 201 ? -20.067 11.037 -7.001 1.00 95.19 201 LEU A C 1
ATOM 1627 O O . LEU A 1 201 ? -19.916 12.158 -6.516 1.00 95.19 201 LEU A O 1
ATOM 1631 N N . THR A 1 202 ? -21.255 10.581 -7.382 1.00 95.94 202 THR A N 1
ATOM 1632 C CA . THR A 1 202 ? -22.503 11.232 -6.979 1.00 95.94 202 THR A CA 1
ATOM 1633 C C . THR A 1 202 ? -22.669 11.171 -5.458 1.00 95.94 202 THR A C 1
ATOM 1635 O O . THR A 1 202 ? -22.082 10.317 -4.794 1.00 95.94 202 THR A O 1
ATOM 1638 N N . TRP A 1 203 ? -23.516 12.041 -4.898 1.00 94.00 203 TRP A N 1
ATOM 1639 C CA . TRP A 1 203 ? -23.828 12.041 -3.461 1.00 94.00 203 TRP A CA 1
ATOM 1640 C C . TRP A 1 203 ? -24.232 10.650 -2.942 1.00 94.00 203 TRP A C 1
ATOM 1642 O O . TRP A 1 203 ? -23.700 10.178 -1.944 1.00 94.00 203 TRP A O 1
ATOM 1652 N N . ARG A 1 204 ? -25.107 9.952 -3.676 1.00 94.69 204 ARG A N 1
ATOM 1653 C CA . ARG A 1 204 ? -25.578 8.612 -3.307 1.00 94.69 204 ARG A CA 1
ATOM 1654 C C . ARG A 1 204 ? -24.477 7.550 -3.371 1.00 94.69 204 ARG A C 1
ATOM 1656 O O . ARG A 1 204 ? -24.363 6.744 -2.457 1.00 94.69 204 ARG A O 1
ATOM 1663 N N . GLU A 1 205 ? -23.669 7.540 -4.435 1.00 95.38 205 GLU A N 1
ATOM 1664 C CA . GLU A 1 205 ? -22.528 6.613 -4.541 1.00 95.38 205 GLU A CA 1
ATOM 1665 C C . GLU A 1 205 ? -21.532 6.840 -3.394 1.00 95.38 205 GLU A C 1
ATOM 1667 O O . GLU A 1 205 ? -20.970 5.889 -2.856 1.00 95.38 205 GLU A O 1
ATOM 1672 N N . ARG A 1 206 ? -21.328 8.102 -3.006 1.00 94.94 206 ARG A N 1
ATOM 1673 C CA . ARG A 1 206 ? -20.482 8.476 -1.876 1.00 94.94 206 ARG A CA 1
ATOM 1674 C C . ARG A 1 206 ? -21.018 7.930 -0.550 1.00 94.94 206 ARG A C 1
ATOM 1676 O O . ARG A 1 206 ? -20.261 7.261 0.145 1.00 94.94 206 ARG A O 1
ATOM 1683 N N . GLU A 1 207 ? -22.298 8.136 -0.237 1.00 95.12 207 GLU A N 1
ATOM 1684 C CA . GLU A 1 207 ? -22.925 7.565 0.969 1.00 95.12 207 GLU A CA 1
ATOM 1685 C C . GLU A 1 207 ? -22.828 6.029 0.996 1.00 95.12 207 GLU A C 1
ATOM 1687 O O . GLU A 1 207 ? -22.607 5.424 2.045 1.00 95.12 207 GLU A O 1
ATOM 1692 N N . GLU A 1 208 ? -22.981 5.373 -0.159 1.00 95.56 208 GLU A N 1
ATOM 1693 C CA . GLU A 1 208 ? -22.858 3.918 -0.276 1.00 95.56 208 GLU A CA 1
ATOM 1694 C C . GLU A 1 208 ? -21.437 3.429 0.039 1.00 95.56 208 GLU A C 1
ATOM 1696 O O . GLU A 1 208 ? -21.286 2.435 0.756 1.00 95.56 208 GLU A O 1
ATOM 1701 N N . VAL A 1 209 ? -20.410 4.136 -0.445 1.00 95.56 209 VAL A N 1
ATOM 1702 C CA . VAL A 1 209 ? -19.003 3.853 -0.124 1.00 95.56 209 VAL A CA 1
ATOM 1703 C C . VAL A 1 209 ? -18.723 4.107 1.354 1.00 95.56 209 VAL A C 1
ATOM 1705 O O . VAL A 1 209 ? -18.211 3.211 2.018 1.00 95.56 209 VAL A O 1
ATOM 1708 N N . GLU A 1 210 ? -19.091 5.273 1.889 1.00 94.88 210 GLU A N 1
ATOM 1709 C CA . GLU A 1 210 ? -18.857 5.642 3.294 1.00 94.88 210 GLU A CA 1
ATOM 1710 C C . GLU A 1 210 ? -19.483 4.610 4.243 1.00 94.88 210 GLU A C 1
ATOM 1712 O O . GLU A 1 210 ? -18.786 4.028 5.075 1.00 94.88 210 GLU A O 1
ATOM 1717 N N . ARG A 1 211 ? -20.751 4.246 4.022 1.00 95.19 211 ARG A N 1
ATOM 1718 C CA . ARG A 1 211 ? -21.434 3.193 4.788 1.00 95.19 211 ARG A CA 1
ATOM 1719 C C . ARG A 1 211 ? -20.745 1.831 4.684 1.00 95.19 211 ARG A C 1
ATOM 1721 O O . ARG A 1 211 ? -20.787 1.051 5.634 1.00 95.19 211 ARG A O 1
ATOM 1728 N N . HIS A 1 212 ? -20.141 1.497 3.545 1.00 96.19 212 HIS A N 1
ATOM 1729 C CA . HIS A 1 212 ? -19.395 0.247 3.421 1.00 96.19 212 HIS A CA 1
ATOM 1730 C C . HIS A 1 212 ? -18.086 0.296 4.223 1.00 96.19 212 HIS A C 1
ATOM 1732 O O . HIS A 1 212 ? -17.777 -0.658 4.938 1.00 96.19 212 HIS A O 1
ATOM 1738 N N . LEU A 1 213 ? -17.343 1.406 4.157 1.00 94.75 213 LEU A N 1
ATOM 1739 C CA . LEU A 1 213 ? -16.101 1.599 4.919 1.00 94.75 213 LEU A CA 1
ATOM 1740 C C . LEU A 1 213 ? -16.329 1.546 6.430 1.00 94.75 213 LEU A C 1
ATOM 1742 O O . LEU A 1 213 ? -15.497 1.018 7.162 1.00 94.75 213 LEU A O 1
ATOM 1746 N N . GLU A 1 214 ? -17.484 2.011 6.895 1.00 93.88 214 GLU A N 1
ATOM 1747 C CA . GLU A 1 214 ? -17.873 1.917 8.302 1.00 93.88 214 GLU A CA 1
ATOM 1748 C C . GLU A 1 214 ? -18.055 0.479 8.802 1.00 93.88 214 GLU A C 1
ATOM 1750 O O . GLU A 1 214 ? -17.963 0.251 10.007 1.00 93.88 214 GLU A O 1
ATOM 1755 N N . ASN A 1 215 ? -18.319 -0.478 7.908 1.00 93.94 215 ASN A N 1
ATOM 1756 C CA . ASN A 1 215 ? -18.743 -1.834 8.268 1.00 93.94 215 ASN A CA 1
ATOM 1757 C C . ASN A 1 215 ? -17.812 -2.943 7.761 1.00 93.94 215 ASN A C 1
ATOM 1759 O O . ASN A 1 215 ? -17.987 -4.101 8.137 1.00 93.94 215 ASN A O 1
ATOM 1763 N N . CYS A 1 216 ? -16.827 -2.620 6.923 1.00 96.12 216 CYS A N 1
ATOM 1764 C CA . CYS A 1 216 ? -15.929 -3.596 6.320 1.00 96.12 216 CYS A CA 1
ATOM 1765 C C . CYS A 1 216 ? -14.470 -3.227 6.588 1.00 96.12 216 CYS A C 1
ATOM 1767 O O . CYS A 1 216 ? -13.924 -2.322 5.953 1.00 96.12 216 CYS A O 1
ATOM 1769 N N . PHE A 1 217 ? -13.818 -3.975 7.484 1.00 95.69 217 PHE A N 1
ATOM 1770 C CA . PHE A 1 217 ? -12.423 -3.716 7.838 1.00 95.69 217 PHE A CA 1
ATOM 1771 C C . PHE A 1 217 ? -11.474 -3.851 6.639 1.00 95.69 217 PHE A C 1
ATOM 1773 O O . PHE A 1 217 ? -10.603 -3.006 6.455 1.00 95.69 217 PHE A O 1
ATOM 1780 N N . TYR A 1 218 ? -11.696 -4.839 5.763 1.00 95.25 218 TYR A N 1
ATOM 1781 C CA . TYR A 1 218 ? -10.950 -4.955 4.506 1.00 95.25 218 TYR A CA 1
ATOM 1782 C C . TYR A 1 218 ? -11.010 -3.663 3.685 1.00 95.25 218 TYR A C 1
ATOM 1784 O O . TYR A 1 218 ? -9.982 -3.152 3.248 1.00 95.25 218 TYR A O 1
ATOM 1792 N N . CYS A 1 219 ? -12.207 -3.107 3.501 1.00 95.56 219 CYS A N 1
ATOM 1793 C CA . CYS A 1 219 ? -12.382 -1.904 2.704 1.00 95.56 219 CYS A CA 1
ATOM 1794 C C . CYS A 1 219 ? -11.863 -0.639 3.394 1.00 95.56 219 CYS A C 1
ATOM 1796 O O . CYS A 1 219 ? -11.377 0.250 2.694 1.00 95.56 219 CYS A O 1
ATOM 1798 N N . LEU A 1 220 ? -11.932 -0.553 4.726 1.00 95.12 220 LEU A N 1
ATOM 1799 C CA . LEU A 1 220 ? -11.303 0.530 5.483 1.00 95.12 220 LEU A CA 1
ATOM 1800 C C . LEU A 1 220 ? -9.777 0.492 5.331 1.00 95.12 220 LEU A C 1
ATOM 1802 O O . LEU A 1 220 ? -9.181 1.510 4.989 1.00 95.12 220 LEU A O 1
ATOM 1806 N N . ASN A 1 221 ? -9.166 -0.683 5.515 1.00 93.69 221 ASN A N 1
ATOM 1807 C CA . ASN A 1 221 ? -7.735 -0.899 5.294 1.00 93.69 221 ASN A CA 1
ATOM 1808 C C . ASN A 1 221 ? -7.320 -0.478 3.880 1.00 93.69 221 ASN A C 1
ATOM 1810 O O . ASN A 1 221 ? -6.420 0.336 3.694 1.00 93.69 221 ASN A O 1
ATOM 1814 N N . ARG A 1 222 ? -8.063 -0.969 2.882 1.00 91.00 222 ARG A N 1
ATOM 1815 C CA . ARG A 1 222 ? -7.858 -0.643 1.468 1.00 91.00 222 ARG A CA 1
ATOM 1816 C C . ARG A 1 222 ? -7.870 0.865 1.210 1.00 91.00 222 ARG A C 1
ATOM 1818 O O . ARG A 1 222 ? -7.080 1.374 0.420 1.00 91.00 222 ARG A O 1
ATOM 1825 N N . PHE A 1 223 ? -8.790 1.580 1.854 1.00 91.25 223 PHE A N 1
ATOM 1826 C CA . PHE A 1 223 ? -8.911 3.026 1.711 1.00 91.25 223 PHE A CA 1
ATOM 1827 C C . PHE A 1 223 ? -7.747 3.777 2.369 1.00 91.25 223 PHE A C 1
ATOM 1829 O O . PHE A 1 223 ? -7.195 4.691 1.755 1.00 91.25 223 PHE A O 1
ATOM 1836 N N . ALA A 1 224 ? -7.349 3.363 3.575 1.00 90.19 224 ALA A N 1
ATOM 1837 C CA . ALA A 1 224 ? -6.214 3.929 4.298 1.00 90.19 224 ALA A CA 1
ATOM 1838 C C . ALA A 1 224 ? -4.907 3.794 3.493 1.00 90.19 224 ALA A C 1
ATOM 1840 O O . ALA A 1 224 ? -4.231 4.793 3.238 1.00 90.19 224 ALA A O 1
ATOM 1841 N N . GLU A 1 225 ? -4.606 2.591 2.996 1.00 88.69 225 GLU A N 1
ATOM 1842 C CA . GLU A 1 225 ? -3.445 2.333 2.131 1.00 88.69 225 GLU A CA 1
ATOM 1843 C C . GLU A 1 225 ? -3.525 3.130 0.820 1.00 88.69 225 GLU A C 1
ATOM 1845 O O . GLU A 1 225 ? -2.522 3.659 0.345 1.00 88.69 225 GLU A O 1
ATOM 1850 N N . PHE A 1 226 ? -4.714 3.286 0.221 1.00 88.38 226 PHE A N 1
ATOM 1851 C CA . PHE A 1 226 ? -4.851 4.118 -0.976 1.00 88.38 226 PHE A CA 1
ATOM 1852 C C . PHE A 1 226 ? -4.476 5.579 -0.711 1.00 88.38 226 PHE A C 1
ATOM 1854 O O . PHE A 1 226 ? -3.796 6.185 -1.541 1.00 88.38 226 PHE A O 1
ATOM 1861 N N . ARG A 1 227 ? -4.870 6.152 0.431 1.00 85.81 227 ARG A N 1
ATOM 1862 C CA . ARG A 1 227 ? -4.504 7.532 0.786 1.00 85.81 227 ARG A CA 1
ATOM 1863 C C . ARG A 1 227 ? -3.018 7.691 1.074 1.00 85.81 227 ARG A C 1
ATOM 1865 O O . ARG A 1 227 ? -2.426 8.659 0.596 1.00 85.81 227 ARG A O 1
ATOM 1872 N N . GLU A 1 228 ? -2.425 6.747 1.802 1.00 88.25 228 GLU A N 1
ATOM 1873 C CA . GLU A 1 228 ? -0.975 6.668 2.022 1.00 88.25 228 GLU A CA 1
ATOM 1874 C C . GLU A 1 228 ? -0.233 6.721 0.678 1.00 88.25 228 GLU A C 1
ATOM 1876 O O . GLU A 1 228 ? 0.619 7.576 0.424 1.00 88.25 228 GLU A O 1
ATOM 1881 N N . VAL A 1 229 ? -0.613 5.823 -0.223 1.00 89.56 229 VAL A N 1
ATOM 1882 C CA . VAL A 1 229 ? 0.020 5.656 -1.524 1.00 89.56 229 VAL A CA 1
ATOM 1883 C C . VAL A 1 229 ? -0.202 6.869 -2.422 1.00 89.56 229 VAL A C 1
ATOM 1885 O O . VAL A 1 229 ? 0.738 7.322 -3.075 1.00 89.56 229 VAL A O 1
ATOM 1888 N N . ALA A 1 230 ? -1.414 7.426 -2.444 1.00 86.50 230 ALA A N 1
ATOM 1889 C CA . ALA A 1 230 ? -1.726 8.628 -3.208 1.00 86.50 230 ALA A CA 1
ATOM 1890 C C . ALA A 1 230 ? -0.887 9.827 -2.743 1.00 86.50 230 ALA A C 1
ATOM 1892 O O . ALA A 1 230 ? -0.403 10.589 -3.581 1.00 86.50 230 ALA A O 1
ATOM 1893 N N . HIS A 1 231 ? -0.663 9.967 -1.433 1.00 86.62 231 HIS A N 1
ATOM 1894 C CA . HIS A 1 231 ? 0.224 10.992 -0.893 1.00 86.62 231 HIS A CA 1
ATOM 1895 C C . HIS A 1 231 ? 1.667 10.783 -1.363 1.00 86.62 231 HIS A C 1
ATOM 1897 O O . HIS A 1 231 ? 2.235 11.677 -1.990 1.00 86.62 231 HIS A O 1
ATOM 1903 N N . PHE A 1 232 ? 2.260 9.607 -1.124 1.00 89.38 232 PHE A N 1
ATOM 1904 C CA . PHE A 1 232 ? 3.663 9.373 -1.483 1.00 89.38 232 PHE A CA 1
ATOM 1905 C C . PHE A 1 232 ? 3.914 9.444 -2.981 1.00 89.38 232 PHE A C 1
ATOM 1907 O O . PHE A 1 232 ? 4.917 10.009 -3.407 1.00 89.38 232 PHE A O 1
ATOM 1914 N N . PHE A 1 233 ? 2.996 8.924 -3.790 1.00 88.62 233 PHE A N 1
ATOM 1915 C CA . PHE A 1 233 ? 3.112 9.015 -5.239 1.00 88.62 233 PHE A CA 1
ATOM 1916 C C . PHE A 1 233 ? 3.055 10.466 -5.738 1.00 88.62 233 PHE A C 1
ATOM 1918 O O . PHE A 1 233 ? 3.633 10.778 -6.775 1.00 88.62 233 PHE A O 1
ATOM 1925 N N . HIS A 1 234 ? 2.398 11.365 -4.998 1.00 86.75 234 HIS A N 1
ATOM 1926 C CA . HIS A 1 234 ? 2.365 12.787 -5.320 1.00 86.75 234 HIS A CA 1
ATOM 1927 C C . HIS A 1 234 ? 3.632 13.538 -4.883 1.00 86.75 234 HIS A C 1
ATOM 1929 O O . HIS A 1 234 ? 4.104 14.404 -5.619 1.00 86.75 234 HIS A O 1
ATOM 1935 N N . VAL A 1 235 ? 4.175 13.235 -3.698 1.00 89.44 235 VAL A N 1
ATOM 1936 C CA . VAL A 1 235 ? 5.283 14.017 -3.112 1.00 89.44 235 VAL A CA 1
ATOM 1937 C C . VAL A 1 235 ? 6.676 13.487 -3.455 1.00 89.44 235 VAL A C 1
ATOM 1939 O O . VAL A 1 235 ? 7.648 14.238 -3.376 1.00 89.44 235 VAL A O 1
ATOM 1942 N N . LEU A 1 236 ? 6.808 12.209 -3.823 1.00 93.38 236 LEU A N 1
ATOM 1943 C CA . LEU A 1 236 ? 8.109 11.619 -4.131 1.00 93.38 236 LEU A CA 1
ATOM 1944 C C . LEU A 1 236 ? 8.571 12.012 -5.542 1.00 93.38 236 LEU A C 1
ATOM 1946 O O . LEU A 1 236 ? 7.849 11.785 -6.515 1.00 93.38 236 LEU A O 1
ATOM 1950 N N . PRO A 1 237 ? 9.796 12.545 -5.694 1.00 94.69 237 PRO A N 1
ATOM 1951 C CA . PRO A 1 237 ? 10.345 12.804 -7.013 1.00 94.69 237 PRO A CA 1
ATOM 1952 C C . PRO A 1 237 ? 10.674 11.485 -7.734 1.00 94.69 237 PRO A C 1
ATOM 1954 O O . PRO A 1 237 ? 10.967 10.475 -7.083 1.00 94.69 237 PRO A O 1
ATOM 1957 N N . PRO A 1 238 ? 10.710 11.490 -9.080 1.00 95.69 238 PRO A N 1
ATOM 1958 C CA . PRO A 1 238 ? 11.253 10.371 -9.838 1.00 95.69 238 PRO A CA 1
ATOM 1959 C C . PRO A 1 238 ? 12.690 10.050 -9.410 1.00 95.69 238 PRO A C 1
ATOM 1961 O O . PRO A 1 238 ? 13.452 10.942 -9.030 1.00 95.69 238 PRO A O 1
ATOM 1964 N N . ALA A 1 239 ? 13.076 8.779 -9.513 1.00 96.50 239 ALA A N 1
ATOM 1965 C CA . ALA A 1 239 ? 14.431 8.341 -9.215 1.00 96.50 239 ALA A CA 1
ATOM 1966 C C . ALA A 1 239 ? 15.446 9.046 -10.126 1.00 96.50 239 ALA A C 1
ATOM 1968 O O . ALA A 1 239 ? 15.196 9.265 -11.318 1.00 96.50 239 ALA A O 1
ATOM 1969 N N . ASP A 1 240 ? 16.607 9.369 -9.562 1.00 95.62 240 ASP A N 1
ATOM 1970 C CA . ASP A 1 240 ? 17.723 9.898 -10.334 1.00 95.62 240 ASP A CA 1
ATOM 1971 C C . ASP A 1 240 ? 18.327 8.835 -11.270 1.00 95.62 240 ASP A C 1
ATOM 1973 O O . ASP A 1 240 ? 18.080 7.629 -11.157 1.00 95.62 240 ASP A O 1
ATOM 1977 N N . ASP A 1 241 ? 19.136 9.291 -12.226 1.00 93.62 241 ASP A N 1
ATOM 1978 C CA . ASP A 1 241 ? 19.715 8.416 -13.245 1.00 93.62 241 ASP A CA 1
ATOM 1979 C C . ASP A 1 241 ? 20.658 7.352 -12.648 1.00 93.62 241 ASP A C 1
ATOM 1981 O O . ASP A 1 241 ? 20.805 6.276 -13.233 1.00 93.62 241 ASP A O 1
ATOM 1985 N N . ALA A 1 242 ? 21.271 7.614 -11.486 1.00 94.56 242 ALA A N 1
ATOM 1986 C CA . ALA A 1 242 ? 22.164 6.668 -10.820 1.00 94.56 242 ALA A CA 1
ATOM 1987 C C . ALA A 1 242 ? 21.374 5.506 -10.201 1.00 94.56 242 ALA A C 1
ATOM 1989 O O . ALA A 1 242 ? 21.681 4.344 -10.472 1.00 94.56 242 ALA A O 1
ATOM 1990 N N . ALA A 1 243 ? 20.303 5.808 -9.467 1.00 95.31 243 ALA A N 1
ATOM 1991 C CA . ALA A 1 243 ? 19.388 4.822 -8.904 1.00 95.31 243 ALA A CA 1
ATOM 1992 C C . ALA A 1 243 ? 18.687 4.008 -10.005 1.00 95.31 243 ALA A C 1
ATOM 1994 O O . ALA A 1 243 ? 18.547 2.786 -9.890 1.00 95.31 243 ALA A O 1
ATOM 1995 N N . VAL A 1 244 ? 18.296 4.656 -11.113 1.00 96.75 244 VAL A N 1
ATOM 1996 C CA . VAL A 1 244 ? 17.754 3.954 -12.289 1.00 96.75 244 VAL A CA 1
ATOM 1997 C C . VAL A 1 244 ? 18.796 3.008 -12.880 1.00 96.75 244 VAL A C 1
ATOM 1999 O O . VAL A 1 244 ? 18.459 1.876 -13.226 1.00 96.75 244 VAL A O 1
ATOM 2002 N N . ALA A 1 245 ? 20.050 3.445 -13.026 1.00 94.88 245 ALA A N 1
ATOM 2003 C CA . ALA A 1 245 ? 21.116 2.625 -13.590 1.00 94.88 245 ALA A CA 1
ATOM 2004 C C . ALA A 1 245 ? 21.443 1.408 -12.714 1.00 94.88 245 ALA A C 1
ATOM 2006 O O . ALA A 1 245 ? 21.565 0.309 -13.256 1.00 94.88 245 ALA A O 1
ATOM 2007 N N . GLU A 1 246 ? 21.529 1.589 -11.395 1.00 95.50 246 GLU A N 1
ATOM 2008 C CA . GLU A 1 246 ? 21.781 0.522 -10.422 1.00 95.50 246 GLU A CA 1
ATOM 2009 C C . GLU A 1 246 ? 20.700 -0.562 -10.495 1.00 95.50 246 GLU A C 1
ATOM 2011 O O . GLU A 1 246 ? 20.997 -1.736 -10.735 1.00 95.50 246 GLU A O 1
ATOM 2016 N N . LEU A 1 247 ? 19.428 -0.167 -10.383 1.00 96.44 247 LEU A N 1
ATOM 2017 C CA . LEU A 1 247 ? 18.326 -1.122 -10.422 1.00 96.44 247 LEU A CA 1
ATOM 2018 C C . LEU A 1 247 ? 18.191 -1.757 -11.815 1.00 96.44 247 LEU A C 1
ATOM 2020 O O . LEU A 1 247 ? 18.016 -2.967 -11.929 1.00 96.44 247 LEU A O 1
ATOM 2024 N N . ALA A 1 248 ? 18.365 -0.989 -12.894 1.00 96.12 248 ALA A N 1
ATOM 2025 C CA . ALA A 1 248 ? 18.361 -1.534 -14.251 1.00 96.12 248 ALA A CA 1
ATOM 2026 C C . ALA A 1 248 ? 19.469 -2.578 -14.473 1.00 96.12 248 ALA A C 1
ATOM 2028 O O . ALA A 1 248 ? 19.235 -3.573 -15.162 1.00 96.12 248 ALA A O 1
ATOM 2029 N N . ALA A 1 249 ? 20.655 -2.374 -13.892 1.00 95.00 249 ALA A N 1
ATOM 2030 C CA . ALA A 1 249 ? 21.743 -3.345 -13.939 1.00 95.00 249 ALA A CA 1
ATOM 2031 C C . ALA A 1 249 ? 21.389 -4.620 -13.161 1.00 95.00 249 ALA A C 1
ATOM 2033 O O . ALA A 1 249 ? 21.584 -5.715 -13.685 1.00 95.00 249 ALA A O 1
ATOM 2034 N N . ALA A 1 250 ? 20.781 -4.496 -11.975 1.00 94.81 250 ALA A N 1
ATOM 2035 C CA . ALA A 1 250 ? 20.296 -5.639 -11.195 1.00 94.81 250 ALA A CA 1
ATOM 2036 C C . ALA A 1 250 ? 19.210 -6.453 -11.926 1.00 94.81 250 ALA A C 1
ATOM 2038 O O . ALA A 1 250 ? 19.062 -7.654 -11.698 1.00 94.81 250 ALA A O 1
ATOM 2039 N N . LEU A 1 251 ? 18.467 -5.813 -12.834 1.00 94.12 251 LEU A N 1
ATOM 2040 C CA . LEU A 1 251 ? 17.493 -6.471 -13.703 1.00 94.12 251 LEU A CA 1
ATOM 2041 C C . LEU A 1 251 ? 18.128 -7.089 -14.956 1.00 94.12 251 LEU A C 1
ATOM 2043 O O . LEU A 1 251 ? 17.423 -7.774 -15.689 1.00 94.12 251 LEU A O 1
ATOM 2047 N N . GLY A 1 252 ? 19.413 -6.854 -15.237 1.00 93.25 252 GLY A N 1
ATOM 2048 C CA . GLY A 1 252 ? 20.073 -7.307 -16.464 1.00 93.25 252 GLY A CA 1
ATOM 2049 C C . GLY A 1 252 ? 19.644 -6.533 -17.715 1.00 93.25 252 GLY A C 1
ATOM 2050 O O . GLY A 1 252 ? 19.641 -7.088 -18.814 1.00 93.25 252 GLY A O 1
ATOM 2051 N N . LEU A 1 253 ? 19.230 -5.268 -17.574 1.00 91.56 253 LEU A N 1
ATOM 2052 C CA . LEU A 1 253 ? 18.863 -4.431 -18.717 1.00 91.56 253 LEU A CA 1
ATOM 2053 C C . LEU A 1 253 ? 20.118 -3.917 -19.439 1.00 91.56 253 LEU A C 1
ATOM 2055 O O . LEU A 1 253 ? 21.052 -3.443 -18.784 1.00 91.56 253 LEU A O 1
ATOM 2059 N N . PRO A 1 254 ? 20.138 -3.911 -20.786 1.00 86.50 254 PRO A N 1
ATOM 2060 C CA . PRO A 1 254 ? 21.284 -3.425 -21.545 1.00 86.50 254 PRO A CA 1
ATOM 2061 C C . PRO A 1 254 ? 21.574 -1.963 -21.203 1.00 86.50 254 PRO A C 1
ATOM 2063 O O . PRO A 1 254 ? 20.648 -1.151 -21.091 1.00 86.50 254 PRO A O 1
ATOM 2066 N N . GLY A 1 255 ? 22.857 -1.625 -21.043 1.00 74.06 255 GLY A N 1
ATOM 2067 C CA . GLY A 1 255 ? 23.306 -0.273 -20.715 1.00 74.06 255 GLY A CA 1
ATOM 2068 C C . GLY A 1 255 ? 22.732 0.772 -21.674 1.00 74.06 255 GLY A C 1
ATOM 2069 O O . GLY A 1 255 ? 22.653 0.559 -22.887 1.00 74.06 255 GLY A O 1
ATOM 2070 N N . GLN A 1 256 ? 22.306 1.915 -21.136 1.00 68.12 256 GLN A N 1
ATOM 2071 C CA . GLN A 1 256 ? 21.820 3.008 -21.967 1.00 68.12 256 GLN A CA 1
ATOM 2072 C C . GLN A 1 256 ? 23.033 3.648 -22.652 1.00 68.12 256 GLN A C 1
ATOM 2074 O O . GLN A 1 256 ? 23.928 4.159 -21.982 1.00 68.12 256 GLN A O 1
ATOM 2079 N N . LYS A 1 257 ? 23.108 3.593 -23.990 1.00 57.62 257 LYS A N 1
ATOM 2080 C CA . LYS A 1 257 ? 24.189 4.280 -24.713 1.00 57.62 257 LYS A CA 1
ATOM 2081 C C . LYS A 1 257 ? 24.129 5.771 -24.356 1.00 57.62 257 LYS A C 1
ATOM 2083 O O . LYS A 1 257 ? 23.042 6.348 -24.491 1.00 57.62 257 LYS A O 1
ATOM 2088 N N . PRO A 1 258 ? 25.246 6.400 -23.937 1.00 53.47 258 PRO A N 1
ATOM 2089 C CA . PRO A 1 258 ? 25.257 7.823 -23.645 1.00 53.47 258 PRO A CA 1
ATOM 2090 C C . PRO A 1 258 ? 24.728 8.566 -24.865 1.00 53.47 258 PRO A C 1
ATOM 2092 O O . PRO A 1 258 ? 25.108 8.280 -26.006 1.00 53.47 258 PRO A O 1
ATOM 2095 N N . ARG A 1 259 ? 23.783 9.483 -24.638 1.00 54.00 259 ARG A N 1
ATOM 2096 C CA . ARG A 1 259 ? 23.229 10.301 -25.712 1.00 54.00 259 ARG A CA 1
ATOM 2097 C C . ARG A 1 259 ? 24.406 11.020 -26.354 1.00 54.00 259 ARG A C 1
ATOM 2099 O O . ARG A 1 259 ? 25.044 11.842 -25.701 1.00 54.00 259 ARG A O 1
ATOM 2106 N N . ALA A 1 260 ? 24.698 10.708 -27.617 1.00 51.53 260 ALA A N 1
ATOM 2107 C CA . ALA A 1 260 ? 25.659 11.484 -28.383 1.00 51.53 260 ALA A CA 1
ATOM 2108 C C . ALA A 1 260 ? 25.219 12.945 -28.264 1.00 51.53 260 ALA A C 1
ATOM 2110 O O . ALA A 1 260 ? 24.109 13.288 -28.695 1.00 51.53 260 ALA A O 1
ATOM 2111 N N . LYS A 1 261 ? 26.035 13.782 -27.603 1.00 47.41 261 LYS A N 1
ATOM 2112 C CA . LYS A 1 261 ? 25.820 15.228 -27.598 1.00 47.41 261 LYS A CA 1
ATOM 2113 C C . LYS A 1 261 ? 25.661 15.589 -29.068 1.00 47.41 261 LYS A C 1
ATOM 2115 O O . LYS A 1 261 ? 26.563 15.331 -29.864 1.00 47.41 261 LYS A O 1
ATOM 2120 N N . LYS A 1 262 ? 24.483 16.082 -29.464 1.00 52.41 262 LYS A N 1
ATOM 2121 C CA . LYS A 1 262 ? 24.317 16.634 -30.806 1.00 52.41 262 LYS A CA 1
ATOM 2122 C C . LYS A 1 262 ? 25.206 17.872 -30.824 1.00 52.41 262 LYS A C 1
ATOM 2124 O O . LYS A 1 262 ? 24.766 18.932 -30.401 1.00 52.41 262 LYS A O 1
ATOM 2129 N N . LEU A 1 263 ? 26.469 17.694 -31.217 1.00 58.84 263 LEU A N 1
ATOM 2130 C CA . LEU A 1 263 ? 27.386 18.794 -31.468 1.00 58.84 263 LEU A CA 1
ATOM 2131 C C . LEU A 1 263 ? 26.652 19.738 -32.428 1.00 58.84 263 LEU A C 1
ATOM 2133 O O . LEU A 1 263 ? 26.138 19.250 -33.449 1.00 58.84 263 LEU A O 1
ATOM 2137 N N . PRO A 1 264 ? 26.522 21.029 -32.086 1.00 63.97 264 PRO A N 1
ATOM 2138 C CA . PRO A 1 264 ? 26.003 22.033 -32.995 1.00 63.97 264 PRO A CA 1
ATOM 2139 C C . PRO A 1 264 ? 26.667 21.909 -34.367 1.00 63.97 264 PRO A C 1
ATOM 2141 O O . PRO A 1 264 ? 27.834 21.532 -34.467 1.00 63.97 264 PRO A O 1
ATOM 2144 N N . TRP A 1 265 ? 25.927 22.215 -35.431 1.00 66.12 265 TRP A N 1
ATOM 2145 C CA . TRP A 1 265 ? 26.378 22.014 -36.813 1.00 66.12 265 TRP A CA 1
ATOM 2146 C C . TRP A 1 265 ? 27.750 22.655 -37.109 1.00 66.12 265 TRP A C 1
ATOM 2148 O O . TRP A 1 265 ? 28.537 22.083 -37.857 1.00 66.12 265 TRP A O 1
ATOM 2158 N N . TRP A 1 266 ? 28.086 23.766 -36.447 1.00 71.31 266 TRP A N 1
ATOM 2159 C CA . TRP A 1 266 ? 29.377 24.447 -36.565 1.00 71.31 266 TRP A CA 1
ATOM 2160 C C . TRP A 1 266 ? 30.560 23.661 -35.967 1.00 71.31 266 TRP A C 1
ATOM 2162 O O . TRP A 1 266 ? 31.657 23.713 -36.512 1.00 71.31 266 TRP A O 1
ATOM 2172 N N . GLN A 1 267 ? 30.353 22.847 -34.923 1.00 66.56 267 GLN A N 1
ATOM 2173 C CA . GLN A 1 267 ? 31.398 21.960 -34.378 1.00 66.56 267 GLN A CA 1
ATOM 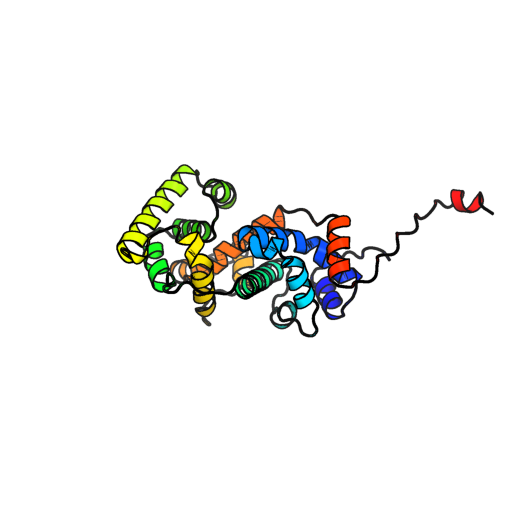2174 C C . GLN A 1 267 ? 31.667 20.734 -35.263 1.00 66.56 267 GLN A C 1
ATOM 2176 O O . GLN A 1 267 ? 32.677 20.065 -35.081 1.00 66.56 267 GLN A O 1
ATOM 2181 N N . ARG A 1 268 ? 30.784 20.431 -36.225 1.00 60.12 268 ARG A N 1
ATOM 2182 C CA . ARG A 1 268 ? 30.992 19.353 -37.207 1.00 60.12 268 ARG A CA 1
ATOM 2183 C C . ARG A 1 268 ? 31.777 19.811 -38.437 1.00 60.12 268 ARG A C 1
ATOM 2185 O O . ARG A 1 268 ? 32.327 18.966 -39.127 1.00 60.12 268 ARG A O 1
ATOM 2192 N N . LEU A 1 269 ? 31.824 21.119 -38.702 1.00 59.75 269 LEU A N 1
ATOM 2193 C CA . LEU A 1 269 ? 32.540 21.704 -39.843 1.00 59.75 269 LEU A CA 1
ATOM 2194 C C . LEU A 1 269 ? 34.009 22.030 -39.541 1.00 59.75 269 LEU A C 1
ATOM 2196 O O . LEU A 1 269 ? 34.793 22.158 -40.469 1.00 59.75 269 LEU A O 1
ATOM 2200 N N . LEU A 1 270 ? 34.389 22.146 -38.266 1.00 55.53 270 LEU A N 1
ATOM 2201 C CA . LEU A 1 270 ? 35.758 22.482 -37.839 1.00 55.53 270 LEU A CA 1
ATOM 2202 C C . LEU A 1 270 ? 36.619 21.254 -37.482 1.00 55.53 270 LEU A C 1
ATOM 2204 O O . LEU A 1 270 ? 37.724 21.415 -36.976 1.00 55.53 270 LEU A O 1
ATOM 2208 N N . GLY A 1 271 ? 36.103 20.040 -37.692 1.00 53.12 271 GLY A N 1
ATOM 2209 C CA . GLY A 1 271 ? 36.771 18.777 -37.349 1.00 53.12 271 GLY A CA 1
ATOM 2210 C C . GLY A 1 271 ? 36.918 17.807 -38.524 1.00 53.12 271 GLY A C 1
ATOM 2211 O O . GLY A 1 271 ? 36.890 16.600 -38.294 1.00 53.12 271 GLY A O 1
ATOM 2212 N N . GLY A 1 272 ? 37.000 18.328 -39.752 1.00 41.09 272 GLY A N 1
ATOM 2213 C CA . GLY A 1 272 ? 37.345 17.584 -40.969 1.00 41.09 272 GLY A CA 1
ATOM 2214 C C . GLY A 1 272 ? 38.695 18.026 -41.506 1.00 41.09 272 GLY A C 1
ATOM 2215 O O . GLY A 1 272 ? 38.966 19.244 -41.419 1.00 41.09 272 GLY A O 1
#

Radius of gyration: 21.91 Å; chains: 1; bounding box: 63×42×70 Å